Protein 2JET (pdb70)

CATH classification: 2.40.10.10

Structure (mmCIF, N/CA/C/O backbone):
data_2JET
#
_entry.id   2JET
#
_cell.length_a   34.690
_cell.length_b   64.351
_cell.length_c   44.224
_cell.angle_alpha   90.00
_cell.angle_beta   102.09
_cell.angle_gamma   90.00
#
_symmetry.space_group_name_H-M   'P 1 21 1'
#
loop_
_entity.id
_entity.type
_entity.pdbx_description
1 polymer 'CHYMOTRYPSINOGEN B CHAIN A'
2 polymer 'CHYMOTRYPSINOGEN B CHAIN B'
3 polymer 'CHYMOTRYPSINOGEN B CHAIN C'
4 water water
#
loop_
_atom_site.group_PDB
_atom_site.id
_atom_site.type_symbol
_atom_site.label_atom_id
_atom_site.label_alt_id
_atom_site.label_comp_id
_atom_site.label_asym_id
_atom_site.label_entity_id
_atom_site.label_seq_id
_atom_site.pdbx_PDB_ins_code
_atom_site.Cartn_x
_atom_site.Cartn_y
_atom_site.Cartn_z
_atom_site.occupancy
_atom_site.B_iso_or_equiv
_atom_site.auth_seq_id
_atom_site.auth_comp_id
_atom_site.auth_asym_id
_atom_site.auth_atom_id
_atom_site.pdbx_PDB_model_num
ATOM 1 N N . GLN A 1 4 ? -14.783 -3.282 5.443 1.00 56.47 -1 GLN A N 1
ATOM 2 C CA . GLN A 1 4 ? -15.844 -4.280 5.766 1.00 56.45 -1 GLN A CA 1
ATOM 3 C C . GLN A 1 4 ? -15.350 -5.693 5.470 1.00 56.43 -1 GLN A C 1
ATOM 4 O O . GLN A 1 4 ? -15.817 -6.361 4.545 1.00 56.46 -1 GLN A O 1
ATOM 10 N N . ALA A 1 5 ? -14.395 -6.128 6.286 1.00 56.38 0 ALA A N 1
ATOM 11 C CA . ALA A 1 5 ? -13.764 -7.439 6.153 1.00 56.34 0 ALA A CA 1
ATOM 12 C C . ALA A 1 5 ? -12.782 -7.640 7.303 1.00 56.30 0 ALA A C 1
ATOM 13 O O . ALA A 1 5 ? -12.883 -8.611 8.051 1.00 56.35 0 ALA A O 1
ATOM 15 N N . CYS A 1 6 ? -11.845 -6.700 7.424 1.00 56.21 1 CYS A N 1
ATOM 16 C CA . CYS A 1 6 ? -10.816 -6.668 8.475 1.00 56.15 1 CYS A CA 1
ATOM 17 C C . CYS A 1 6 ? -9.868 -7.872 8.434 1.00 56.11 1 CYS A C 1
ATOM 18 O O . CYS A 1 6 ? -10.298 -9.024 8.487 1.00 56.10 1 CYS A O 1
ATOM 21 N N . GLY A 1 7 ? -8.573 -7.583 8.310 1.00 56.06 2 GLY A N 1
ATOM 22 C CA . GLY A 1 7 ? -7.521 -8.600 8.347 1.00 56.05 2 GLY A CA 1
ATOM 23 C C . GLY A 1 7 ? -7.618 -9.667 7.272 1.00 56.03 2 GLY A C 1
ATOM 24 O O . GLY A 1 7 ? -7.119 -10.779 7.452 1.00 56.02 2 GLY A O 1
ATOM 25 N N . VAL A 1 8 ? -8.261 -9.328 6.157 1.00 56.01 3 VAL A N 1
ATOM 26 C CA . VAL A 1 8 ? -8.418 -10.243 5.030 1.00 55.99 3 VAL A CA 1
ATOM 27 C C . VAL A 1 8 ? -8.152 -9.466 3.740 1.00 55.95 3 VAL A C 1
ATOM 28 O O . VAL A 1 8 ? -9.088 -8.986 3.096 1.00 55.98 3 VAL A O 1
ATOM 32 N N . PRO A 1 9 ? -6.866 -9.314 3.375 1.00 55.90 4 PRO A N 1
ATOM 33 C CA . PRO A 1 9 ? -6.506 -8.622 2.139 1.00 55.87 4 PRO A CA 1
ATOM 34 C C . PRO A 1 9 ? -7.029 -9.327 0.889 1.00 55.82 4 PRO A C 1
ATOM 35 O O . PRO A 1 9 ? -7.136 -10.554 0.872 1.00 55.82 4 PRO A O 1
ATOM 39 N N . THR A 1 10 ? -7.345 -8.550 -0.144 1.00 55.77 5 THR A N 1
ATOM 40 C CA . THR A 1 10 ? -7.729 -9.110 -1.440 1.00 55.78 5 THR A CA 1
ATOM 41 C C . THR A 1 10 ? -6.497 -9.601 -2.202 1.00 55.74 5 THR A C 1
ATOM 42 O O . THR A 1 10 ? -6.628 -10.299 -3.203 1.00 55.72 5 THR A O 1
ATOM 46 N N . ILE A 1 11 ? -5.311 -9.202 -1.742 1.00 55.71 6 ILE A N 1
ATOM 47 C CA . ILE A 1 11 ? -4.047 -9.742 -2.235 1.00 55.71 6 ILE A CA 1
ATOM 48 C C . ILE A 1 11 ? -3.317 -10.376 -1.051 1.00 55.71 6 ILE A C 1
ATOM 49 O O . ILE A 1 11 ? -2.838 -9.668 -0.166 1.00 55.71 6 ILE A O 1
ATOM 54 N N . GLN A 1 12 ? -3.242 -11.705 -1.034 1.00 55.73 7 GLN A N 1
ATOM 55 C CA . GLN A 1 12 ? -2.705 -12.431 0.122 1.00 55.76 7 GLN A CA 1
ATOM 56 C C . GLN A 1 12 ? -1.201 -12.216 0.312 1.00 55.77 7 GLN A C 1
ATOM 57 O O . GLN A 1 12 ? -0.446 -12.230 -0.661 1.00 55.77 7 GLN A O 1
ATOM 63 N N . PRO A 1 13 ? -0.764 -12.020 1.573 1.00 55.80 8 PRO A N 1
ATOM 64 C CA . PRO A 1 13 ? 0.661 -11.887 1.870 1.00 55.81 8 PRO A CA 1
ATOM 65 C C . PRO A 1 13 ? 1.413 -13.212 1.796 1.00 55.82 8 PRO A C 1
ATOM 66 O O . PRO A 1 13 ? 0.961 -14.213 2.354 1.00 55.82 8 PRO A O 1
ATOM 70 N N . VAL A 1 14 ? 2.552 -13.198 1.105 1.00 55.83 9 VAL A N 1
ATOM 71 C CA . VAL A 1 14 ? 3.420 -14.364 0.990 1.00 55.85 9 VAL A CA 1
ATOM 72 C C . VAL A 1 14 ? 4.740 -14.080 1.705 1.00 55.87 9 VAL A C 1
ATOM 73 O O . VAL A 1 14 ? 5.616 -13.400 1.165 1.00 55.85 9 VAL A O 1
ATOM 77 N N . LEU A 1 15 ? 4.867 -14.596 2.926 1.00 55.90 10 LEU A N 1
ATOM 78 C CA . LEU A 1 15 ? 6.081 -14.423 3.725 1.00 55.92 10 LEU A CA 1
ATOM 79 C C . LEU A 1 15 ? 7.144 -15.446 3.336 1.00 55.93 10 LEU A C 1
ATOM 80 O O . LEU A 1 15 ? 6.913 -16.334 2.514 1.00 55.95 10 LEU A O 1
ATOM 86 N N . GLY B 2 1 ? 14.464 -10.030 6.207 1.00 55.26 19 GLY B N 1
ATOM 87 C CA . GLY B 2 1 ? 13.537 -9.068 5.544 1.00 55.25 19 GLY 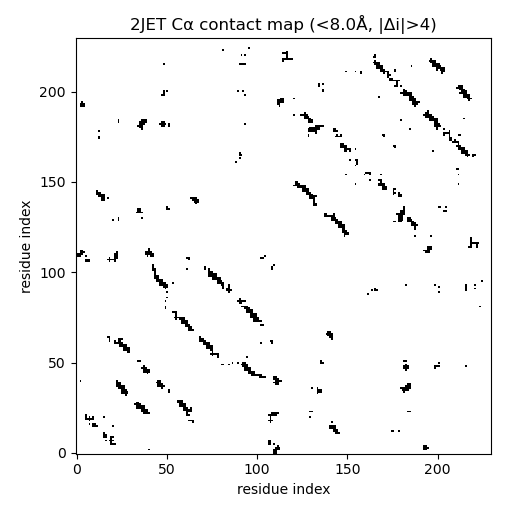B CA 1
ATOM 88 C C . GLY B 2 1 ? 13.449 -9.291 4.046 1.00 55.24 19 GLY B C 1
ATOM 89 O O . GLY B 2 1 ? 14.382 -9.812 3.432 1.00 55.25 19 GLY B O 1
ATOM 90 N N . GLU B 2 2 ? 12.321 -8.894 3.461 1.00 55.23 20 GLU B N 1
ATOM 91 C CA . GLU B 2 2 ? 12.098 -9.037 2.021 1.00 55.22 20 GLU B CA 1
ATOM 92 C C . GLU B 2 2 ? 11.014 -8.082 1.526 1.00 55.20 20 GLU B C 1
ATOM 93 O O . GLU B 2 2 ? 10.302 -7.471 2.324 1.00 55.18 20 GLU B O 1
ATOM 99 N N . ASP B 2 3 ? 10.895 -7.966 0.205 1.00 55.17 21 ASP B N 1
ATOM 100 C CA . ASP B 2 3 ? 9.880 -7.114 -0.412 1.00 55.16 21 ASP B CA 1
ATOM 101 C C . ASP B 2 3 ? 8.507 -7.771 -0.315 1.00 55.14 21 ASP B C 1
ATOM 102 O O . ASP B 2 3 ? 8.350 -8.945 -0.652 1.00 55.18 21 ASP B O 1
ATOM 107 N N . ALA B 2 4 ? 7.518 -7.009 0.145 1.00 55.12 22 ALA B N 1
ATOM 108 C CA . ALA B 2 4 ? 6.137 -7.480 0.185 1.00 55.10 22 ALA B CA 1
ATOM 109 C C . ALA B 2 4 ? 5.537 -7.425 -1.216 1.00 55.06 22 ALA B C 1
ATOM 110 O O . ALA B 2 4 ? 6.046 -6.721 -2.089 1.00 55.06 22 ALA B O 1
ATOM 112 N N . ILE B 2 5 ? 4.462 -8.178 -1.430 1.00 55.03 23 ILE B N 1
ATOM 113 C CA . ILE B 2 5 ? 3.736 -8.136 -2.698 1.00 55.00 23 ILE B CA 1
ATOM 114 C C . ILE B 2 5 ? 2.926 -6.834 -2.757 1.00 54.98 23 ILE B C 1
ATOM 115 O O . ILE B 2 5 ? 2.351 -6.426 -1.751 1.00 54.93 23 ILE B O 1
ATOM 120 N N . PRO B 2 6 ? 2.906 -6.158 -3.923 1.00 54.96 24 PRO B N 1
ATOM 121 C CA . PRO B 2 6 ? 2.131 -4.918 -4.059 1.00 54.96 24 PRO B CA 1
ATOM 122 C C . PRO B 2 6 ? 0.673 -5.045 -3.599 1.00 54.96 24 PRO B C 1
ATOM 123 O O . PRO B 2 6 ? -0.059 -5.908 -4.086 1.00 54.94 24 PRO B O 1
ATOM 127 N N . GLY B 2 7 ? 0.272 -4.190 -2.659 1.00 54.96 25 GLY B N 1
ATOM 128 C CA . GLY B 2 7 ? -1.090 -4.192 -2.125 1.00 54.96 25 GLY B CA 1
ATOM 129 C C . GLY B 2 7 ? -1.392 -5.344 -1.181 1.00 54.96 25 GLY B C 1
ATOM 130 O O . GLY B 2 7 ? -2.558 -5.656 -0.935 1.00 55.00 25 GLY B O 1
ATOM 131 N N . SER B 2 8 ? -0.346 -5.961 -0.634 1.00 54.94 26 SER B N 1
ATOM 132 C CA . SER B 2 8 ? -0.488 -7.163 0.191 1.00 54.92 26 SER B CA 1
ATOM 133 C C . SER B 2 8 ? -0.888 -6.866 1.634 1.00 54.90 26 SER B C 1
ATOM 134 O O . SER B 2 8 ? -1.560 -7.678 2.272 1.00 54.90 26 SER B O 1
ATOM 137 N N . TRP B 2 9 ? -0.448 -5.719 2.147 1.00 54.88 27 TRP B N 1
ATOM 138 C CA . TRP B 2 9 ? -0.802 -5.268 3.490 1.00 54.85 27 TRP B CA 1
ATOM 139 C C . TRP B 2 9 ? -1.611 -3.975 3.358 1.00 54.82 27 TRP B C 1
ATOM 140 O O . TRP B 2 9 ? -1.097 -2.886 3.614 1.00 54.83 27 TRP B O 1
ATOM 151 N N . PRO B 2 10 ? -2.891 -4.095 2.961 1.00 54.78 28 PRO B N 1
ATOM 152 C CA . PRO B 2 10 ? -3.693 -2.945 2.539 1.00 54.76 28 PRO B CA 1
ATOM 153 C C . PRO B 2 10 ? -4.054 -1.959 3.656 1.00 54.75 28 PRO B C 1
ATOM 154 O O . PRO B 2 10 ? -4.546 -0.868 3.367 1.00 54.71 28 PRO B O 1
ATOM 158 N N . TRP B 2 11 ? -3.819 -2.344 4.908 1.00 54.74 29 TRP B N 1
ATOM 159 C CA . TRP B 2 11 ? -4.007 -1.445 6.050 1.00 54.74 29 TRP B CA 1
ATOM 160 C C . TRP B 2 11 ? -2.759 -0.613 6.353 1.00 54.72 29 TRP B C 1
ATOM 161 O O . TRP B 2 11 ? -2.844 0.388 7.066 1.00 54.72 29 TRP B O 1
ATOM 172 N N . GLN B 2 12 ? -1.611 -1.028 5.818 1.00 54.67 30 GLN B N 1
ATOM 173 C CA . GLN B 2 12 ? -0.358 -0.293 5.996 1.00 54.65 30 GLN B CA 1
ATOM 174 C C . GLN B 2 12 ? -0.463 1.099 5.379 1.00 54.61 30 GLN B C 1
ATOM 175 O O . GLN B 2 12 ? -0.717 1.235 4.181 1.00 54.57 30 GLN B O 1
ATOM 181 N N . VAL B 2 13 ? -0.268 2.124 6.206 1.00 54.55 31 VAL B N 1
ATOM 182 C CA . VAL B 2 13 ? -0.248 3.506 5.736 1.00 54.49 31 VAL B CA 1
ATOM 183 C C . VAL B 2 13 ? 1.019 4.215 6.194 1.00 54.45 31 VAL B C 1
ATOM 184 O O . VAL B 2 13 ? 1.653 3.814 7.173 1.00 54.35 31 VAL B O 1
ATOM 188 N N . SER B 2 14 ? 1.378 5.268 5.466 1.00 54.42 32 SER B N 1
ATOM 189 C CA . SER B 2 14 ? 2.520 6.107 5.803 1.00 54.41 32 SER B CA 1
ATOM 190 C C . SER B 2 14 ? 2.023 7.420 6.396 1.00 54.37 32 SER B C 1
ATOM 191 O O . SER B 2 14 ? 1.013 7.964 5.948 1.00 54.36 32 SER B O 1
ATOM 194 N N . LEU B 2 15 ? 2.730 7.916 7.408 1.00 54.38 33 LEU B N 1
ATOM 195 C CA . LEU B 2 15 ? 2.427 9.212 8.007 1.00 54.41 33 LEU B CA 1
ATOM 196 C C . LEU B 2 15 ? 3.454 10.234 7.530 1.00 54.42 33 LEU B C 1
ATOM 197 O O . LEU B 2 15 ? 4.620 10.183 7.925 1.00 54.42 33 LEU B O 1
ATOM 202 N N . GLN B 2 16 ? 3.018 11.144 6.661 1.00 54.44 34 GLN B N 1
ATOM 203 C CA . GLN B 2 16 ? 3.868 12.223 6.166 1.00 54.45 34 GLN B CA 1
ATOM 204 C C . GLN B 2 16 ? 3.495 13.533 6.850 1.00 54.44 34 GLN B C 1
ATOM 205 O O . GLN B 2 16 ? 2.313 13.819 7.049 1.00 54.42 34 GLN B O 1
ATOM 211 N N . ASP B 2 17 ? 4.503 14.325 7.206 1.00 54.47 35 ASP B N 1
ATOM 212 C CA . ASP B 2 17 ? 4.273 15.646 7.797 1.00 54.50 35 ASP B CA 1
ATOM 213 C C . ASP B 2 17 ? 3.841 16.646 6.718 1.00 54.50 35 ASP B C 1
ATOM 214 O O . ASP B 2 17 ? 3.663 16.269 5.557 1.00 54.49 35 ASP B O 1
ATOM 219 N N . LYS B 2 18 ? 3.664 17.910 7.099 1.00 54.53 36 LYS B N 1
ATOM 220 C CA . LYS B 2 18 ? 3.274 18.958 6.146 1.00 54.56 36 LYS B CA 1
ATOM 221 C C . LYS B 2 18 ? 4.221 19.052 4.944 1.00 54.59 36 LYS B C 1
ATOM 222 O O . LYS B 2 18 ? 3.784 19.343 3.830 1.00 54.60 36 LYS B O 1
ATOM 228 N N . THR B 2 19 ? 5.508 18.792 5.175 1.00 54.61 37 THR B N 1
ATOM 229 C CA . THR B 2 19 ? 6.520 18.857 4.118 1.00 54.62 37 THR B CA 1
ATOM 230 C C . THR B 2 19 ? 6.543 17.620 3.213 1.00 54.63 37 THR B C 1
ATOM 231 O O . THR B 2 19 ? 7.248 17.605 2.202 1.00 54.63 37 THR B O 1
ATOM 235 N N . GLY B 2 20 ? 5.781 16.590 3.576 1.00 54.64 38 GLY B N 1
ATOM 236 C CA . GLY B 2 20 ? 5.648 15.389 2.753 1.00 54.66 38 GLY B CA 1
ATOM 237 C C . GLY B 2 20 ? 6.753 14.368 2.953 1.00 54.66 38 GLY B C 1
ATOM 238 O O . GLY B 2 20 ? 7.036 13.575 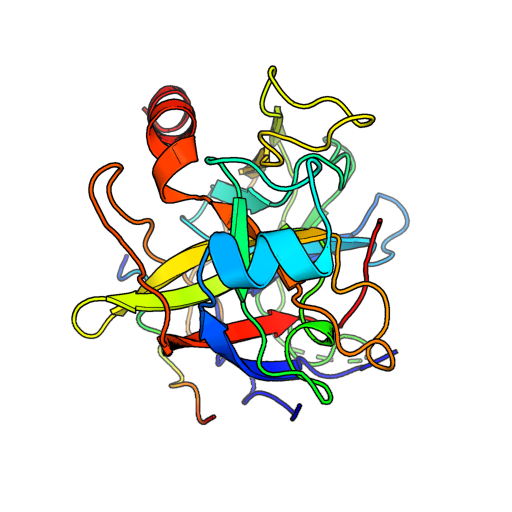2.053 1.00 54.66 38 GLY B O 1
ATOM 239 N N . PHE B 2 21 ? 7.373 14.380 4.132 1.00 54.6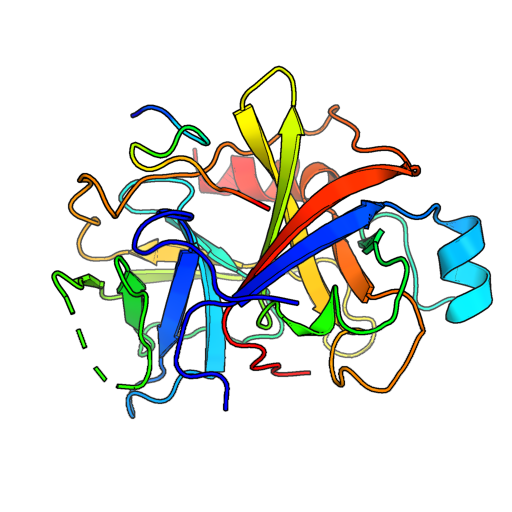8 39 PHE B N 1
ATOM 240 C CA . PHE B 2 21 ? 8.435 13.432 4.462 1.00 54.71 39 PHE B CA 1
ATOM 241 C C . PHE B 2 21 ? 7.925 12.366 5.429 1.00 54.73 39 PHE B C 1
ATOM 242 O O . PHE B 2 21 ? 7.395 12.683 6.496 1.00 54.73 39 PHE B O 1
ATOM 250 N N . HIS B 2 22 ? 8.090 11.104 5.036 1.00 54.76 40 HIS B N 1
ATOM 251 C CA . HIS B 2 22 ? 7.653 9.955 5.830 1.00 54.78 40 HIS B CA 1
ATOM 252 C C . HIS B 2 22 ? 8.400 9.891 7.161 1.00 54.80 40 HIS B C 1
ATOM 253 O O . HIS B 2 22 ? 9.610 9.665 7.185 1.00 54.82 40 HIS B O 1
ATOM 260 N N . PHE B 2 23 ? 7.674 10.100 8.260 1.00 54.84 41 PHE B N 1
ATOM 261 C CA . PHE B 2 23 ? 8.262 10.070 9.606 1.00 54.88 41 PHE B CA 1
ATOM 262 C C . PHE B 2 23 ? 7.779 8.889 10.460 1.00 54.91 41 PHE B C 1
ATOM 263 O O . PHE B 2 23 ? 8.506 8.436 11.345 1.00 54.92 41 PHE B O 1
ATOM 271 N N . CYS B 2 24 ? 6.568 8.396 10.196 1.00 54.94 42 CYS B N 1
ATOM 272 C CA . CYS B 2 24 ? 6.003 7.268 10.947 1.00 54.99 42 CYS B CA 1
ATOM 273 C C . CYS B 2 24 ? 5.067 6.407 10.099 1.00 54.98 42 CYS B C 1
ATOM 274 O O . CYS B 2 24 ? 4.629 6.819 9.024 1.00 54.98 42 CYS B O 1
ATOM 277 N N . GLY B 2 25 ? 4.768 5.212 10.604 1.00 54.98 43 GLY B N 1
ATOM 278 C CA . GLY B 2 25 ? 3.833 4.290 9.961 1.00 55.00 43 GLY B CA 1
ATOM 279 C C . GLY B 2 25 ? 2.491 4.267 10.669 1.00 55.00 43 GLY B C 1
ATOM 280 O O . GLY B 2 25 ? 2.327 4.878 11.728 1.00 55.12 43 GLY B O 1
ATOM 281 N N . GLY B 2 26 ? 1.530 3.559 10.084 1.00 54.99 44 GLY B N 1
ATOM 282 C CA . GLY B 2 26 ? 0.186 3.463 10.650 1.00 54.99 44 GLY B CA 1
ATOM 283 C C . GLY B 2 26 ? -0.588 2.258 10.150 1.00 54.95 44 GLY B C 1
ATOM 284 O O . GLY B 2 26 ? -0.179 1.600 9.191 1.00 54.88 44 GLY B O 1
ATOM 285 N N . SER B 2 27 ? -1.712 1.978 10.808 1.00 54.91 45 SER B N 1
ATOM 286 C CA . SER B 2 27 ? -2.571 0.851 10.453 1.00 54.92 45 SER B CA 1
ATOM 287 C C . SER B 2 27 ? -4.031 1.278 10.366 1.00 54.91 45 SER B C 1
ATOM 288 O O . SER B 2 27 ? -4.597 1.770 11.345 1.00 54.90 45 SER B O 1
ATOM 291 N N . LEU B 2 28 ? -4.633 1.091 9.193 1.00 54.91 46 LEU B N 1
ATOM 292 C CA . LEU B 2 28 ? -6.072 1.296 9.019 1.00 54.87 46 LEU B CA 1
ATOM 293 C C . LEU B 2 28 ? -6.856 0.258 9.815 1.00 54.83 46 LEU B C 1
ATOM 294 O O . LEU B 2 28 ? -6.740 -0.942 9.562 1.00 54.79 46 LEU B O 1
ATOM 299 N N . ILE B 2 29 ? -7.632 0.729 10.789 1.00 54.83 47 ILE B N 1
ATOM 300 C CA . ILE B 2 29 ? -8.576 -0.123 11.519 1.00 54.85 47 ILE B CA 1
ATOM 301 C C . ILE B 2 29 ? -10.007 0.075 11.007 1.00 54.85 47 ILE B C 1
ATOM 302 O O . ILE B 2 29 ? -10.898 -0.716 11.317 1.00 54.86 47 ILE B O 1
ATOM 307 N N . SER B 2 30 ? -10.218 1.136 10.229 1.00 54.85 48 SER B N 1
ATOM 308 C CA . SER B 2 30 ? -11.512 1.415 9.612 1.00 54.88 48 SER B CA 1
ATOM 309 C C . SER B 2 30 ? -11.337 2.397 8.452 1.00 54.88 48 SER B C 1
ATOM 310 O O . SER B 2 30 ? -10.214 2.780 8.119 1.00 54.85 48 SER B O 1
ATOM 313 N N . GLU B 2 31 ? -12.450 2.799 7.843 1.00 54.90 49 GLU B N 1
ATOM 314 C CA . GLU B 2 31 ? -12.429 3.750 6.730 1.00 54.93 49 GLU B CA 1
ATOM 315 C C . GLU B 2 31 ? -11.971 5.147 7.154 1.00 54.95 49 GLU B C 1
ATOM 316 O O . GLU B 2 31 ? -11.406 5.884 6.346 1.00 54.97 49 GLU B O 1
ATOM 322 N N . ASP B 2 32 ? -12.212 5.504 8.415 1.00 54.97 50 ASP B N 1
ATOM 323 C CA . ASP B 2 32 ? -11.859 6.833 8.928 1.00 55.00 50 ASP B CA 1
ATOM 324 C C . ASP B 2 32 ? -10.973 6.812 10.184 1.00 54.99 50 ASP B C 1
ATOM 325 O O . ASP B 2 32 ? -10.729 7.859 10.781 1.00 54.95 50 ASP B O 1
ATOM 330 N N . TRP B 2 33 ? -10.477 5.634 10.568 1.00 54.98 51 TRP B N 1
ATOM 331 C CA . TRP B 2 33 ? -9.621 5.499 11.748 1.00 54.99 51 TRP B CA 1
ATOM 332 C C . TRP B 2 33 ? -8.273 4.867 11.401 1.00 54.98 51 TRP B C 1
ATOM 333 O O . TRP B 2 33 ? -8.215 3.832 10.735 1.00 54.97 51 TRP B O 1
ATOM 344 N N . VAL B 2 34 ? -7.197 5.506 11.857 1.00 54.98 52 VAL B N 1
ATOM 345 C CA . VAL B 2 34 ? -5.845 4.967 11.741 1.00 54.97 52 VAL B CA 1
ATOM 346 C C . VAL B 2 34 ? -5.219 4.905 13.131 1.00 54.97 52 VAL B C 1
ATOM 347 O O . VAL B 2 34 ? -5.340 5.853 13.909 1.00 54.98 52 VAL B O 1
ATOM 351 N N . VAL B 2 35 ? -4.557 3.792 13.439 1.00 54.97 53 VAL B N 1
ATOM 352 C CA . VAL B 2 35 ? -3.866 3.630 14.720 1.00 54.99 53 VAL B CA 1
ATOM 353 C C . VAL B 2 35 ? -2.351 3.706 14.516 1.00 54.98 53 VAL B C 1
ATOM 354 O O . VAL B 2 35 ? -1.811 3.137 13.564 1.00 55.00 53 VAL B O 1
ATOM 358 N N . THR B 2 36 ? -1.680 4.425 15.412 1.00 54.95 54 THR B N 1
ATOM 359 C CA . THR B 2 36 ? -0.235 4.635 15.332 1.00 54.99 54 THR B CA 1
ATOM 360 C C . THR B 2 36 ? 0.339 4.812 16.741 1.00 54.99 54 THR B C 1
ATOM 361 O O . THR B 2 36 ? -0.372 4.619 17.729 1.00 55.00 54 THR B O 1
ATOM 365 N N . ALA B 2 37 ? 1.619 5.167 16.831 1.00 54.99 55 ALA B N 1
ATOM 366 C CA . ALA B 2 37 ? 2.286 5.355 18.121 1.00 55.00 55 ALA B CA 1
ATOM 367 C C . ALA B 2 37 ? 2.168 6.800 18.606 1.00 55.01 55 ALA B C 1
ATOM 368 O O . ALA B 2 37 ? 2.006 7.723 17.806 1.00 55.04 55 ALA B O 1
ATOM 370 N N . ALA B 2 38 ? 2.254 6.983 19.921 1.00 55.04 56 ALA B N 1
ATOM 371 C CA . ALA B 2 38 ? 2.179 8.310 20.535 1.00 55.05 56 ALA B CA 1
ATOM 372 C C . ALA B 2 38 ? 3.489 9.082 20.395 1.00 55.07 56 ALA B C 1
ATOM 373 O O . ALA B 2 38 ? 3.476 10.308 20.273 1.00 55.09 56 ALA B O 1
ATOM 375 N N . HIS B 2 39 ? 4.614 8.366 20.406 1.00 55.09 57 HIS B N 1
ATOM 376 C CA . HIS B 2 39 ? 5.935 8.995 20.293 1.00 55.12 57 HIS B CA 1
ATOM 377 C C . HIS B 2 39 ? 6.186 9.592 18.903 1.00 55.15 57 HIS B C 1
ATOM 378 O O . HIS B 2 39 ? 7.104 10.395 18.727 1.00 55.14 57 HIS B O 1
ATOM 385 N N . CYS B 2 40 ? 5.377 9.188 17.923 1.00 55.21 58 CYS B N 1
ATOM 386 C CA . CYS B 2 40 ? 5.376 9.815 16.601 1.00 55.24 58 CYS B CA 1
ATOM 387 C C . CYS B 2 40 ? 5.043 11.306 16.682 1.00 55.25 58 CYS B C 1
ATOM 388 O O . CYS B 2 40 ? 5.565 12.104 15.903 1.00 55.28 58 CYS B O 1
ATOM 391 N N . GLY B 2 41 ? 4.172 11.671 17.623 1.00 55.28 59 GLY B N 1
ATOM 392 C CA . GLY B 2 41 ? 3.770 13.062 17.811 1.00 55.29 59 GLY B CA 1
ATOM 393 C C . GLY B 2 41 ? 2.964 13.570 16.633 1.00 55.30 59 GLY B C 1
ATOM 394 O O . GLY B 2 41 ? 3.259 14.632 16.081 1.00 55.30 59 GLY B O 1
ATOM 395 N N . VAL B 2 42 ? 1.944 12.806 16.251 1.00 55.33 60 VAL B N 1
ATOM 396 C CA . VAL B 2 42 ? 1.141 13.114 15.070 1.00 55.36 60 VAL B CA 1
ATOM 397 C C . VAL B 2 42 ? 0.312 14.379 15.287 1.00 55.39 60 VAL B C 1
ATOM 398 O O . VAL B 2 42 ? -0.259 14.584 16.360 1.00 55.39 60 VAL B O 1
ATOM 402 N N . LYS B 2 43 ? 0.262 15.218 14.255 1.00 55.43 61 LYS B N 1
ATOM 403 C CA . LYS B 2 43 ? -0.441 16.494 14.302 1.00 55.46 61 LYS B CA 1
ATOM 404 C C . LYS B 2 43 ? -1.601 16.483 13.315 1.00 55.47 61 LYS B C 1
ATOM 405 O O . LYS B 2 43 ? -1.723 15.570 12.495 1.00 55.51 61 LYS B O 1
ATOM 411 N N . THR B 2 44 ? -2.448 17.505 13.397 1.00 55.50 62 THR B N 1
ATOM 412 C CA . THR B 2 44 ? -3.545 17.687 12.448 1.00 55.51 62 THR B CA 1
ATOM 413 C C . THR B 2 44 ? -3.013 18.092 11.070 1.00 55.52 62 THR B C 1
ATOM 414 O O . THR B 2 44 ? -3.670 17.864 10.052 1.00 55.52 62 THR B O 1
ATOM 418 N N . SER B 2 45 ? -1.823 18.691 11.048 1.00 55.51 63 SER B N 1
ATOM 419 C CA . SER B 2 45 ? -1.175 19.107 9.806 1.00 55.51 63 SER B CA 1
ATOM 420 C C . SER B 2 45 ? -0.590 17.930 9.018 1.00 55.50 63 SER B C 1
ATOM 421 O O . SER B 2 45 ? -0.356 18.047 7.814 1.00 55.53 63 SER B O 1
ATOM 424 N N . ASP B 2 46 ? -0.352 16.807 9.694 1.00 55.47 64 ASP B N 1
ATOM 425 C CA . ASP B 2 46 ? 0.183 15.608 9.044 1.00 55.46 64 ASP B CA 1
ATOM 426 C C . ASP B 2 46 ? -0.888 14.929 8.194 1.00 55.42 64 ASP B C 1
ATOM 427 O O . ASP B 2 46 ? -2.084 15.128 8.416 1.00 55.39 64 ASP B O 1
ATOM 432 N N . VAL B 2 47 ? -0.450 14.128 7.225 1.00 55.41 65 VAL B N 1
ATOM 433 C CA . VAL B 2 47 ? -1.363 13.416 6.328 1.00 55.40 65 VAL B CA 1
ATOM 434 C C . VAL B 2 47 ? -1.110 11.910 6.355 1.00 55.38 65 VAL B C 1
ATOM 435 O O . VAL B 2 47 ? 0.013 11.462 6.600 1.00 55.35 65 VAL B O 1
ATOM 439 N N . VAL B 2 48 ? -2.167 11.140 6.101 1.00 55.38 66 VAL B N 1
ATOM 440 C CA . VAL B 2 48 ? -2.081 9.685 6.018 1.00 55.38 66 VAL B CA 1
ATOM 441 C C . VAL B 2 48 ? -2.108 9.257 4.554 1.00 55.41 66 VAL B C 1
ATOM 442 O O . VAL B 2 48 ? -2.997 9.659 3.802 1.00 55.40 66 VAL B O 1
ATOM 446 N N . VAL B 2 49 ? -1.130 8.445 4.158 1.00 55.42 67 VAL B N 1
ATOM 447 C CA . VAL B 2 49 ? -1.030 7.956 2.784 1.00 55.46 67 VAL B CA 1
ATOM 448 C C . VAL B 2 49 ? -1.309 6.455 2.749 1.00 55.50 67 VAL B C 1
ATOM 449 O O . VAL B 2 49 ? -0.613 5.677 3.401 1.00 55.45 67 VAL B O 1
ATOM 453 N N . ALA B 2 50 ? -2.330 6.063 1.988 1.00 55.55 68 ALA B N 1
ATOM 454 C CA . ALA B 2 50 ? -2.739 4.663 1.873 1.00 55.60 68 ALA B CA 1
ATOM 455 C C . ALA B 2 50 ? -2.553 4.157 0.446 1.00 55.65 68 ALA B C 1
ATOM 456 O O . ALA B 2 50 ? -2.387 4.946 -0.486 1.00 55.59 68 ALA B O 1
ATOM 458 N N . GLY B 2 51 ? -2.581 2.836 0.288 1.00 55.73 69 GLY B N 1
ATOM 459 C CA . GLY B 2 51 ? -2.416 2.202 -1.021 1.00 55.82 69 GLY B CA 1
ATOM 460 C C . GLY B 2 51 ? -1.023 2.358 -1.607 1.00 55.89 69 GLY B C 1
ATOM 461 O O . GLY B 2 51 ? -0.860 2.375 -2.828 1.00 55.89 69 GLY B O 1
ATOM 462 N N . GLU B 2 52 ? -0.020 2.465 -0.737 1.00 56.04 70 GLU B N 1
ATOM 463 C CA . GLU B 2 52 ? 1.365 2.672 -1.153 1.00 56.10 70 GLU B CA 1
ATOM 464 C C . GLU B 2 52 ? 2.137 1.356 -1.126 1.00 56.18 70 GLU B C 1
ATOM 465 O O . GLU B 2 52 ? 1.982 0.558 -0.199 1.00 56.24 70 GLU B O 1
ATOM 471 N N . PHE B 2 53 ? 2.960 1.135 -2.148 1.00 56.29 71 PHE B N 1
ATOM 472 C CA . PHE B 2 53 ? 3.912 0.026 -2.159 1.00 56.35 71 PHE B CA 1
ATOM 473 C C . PHE B 2 53 ? 5.326 0.573 -2.331 1.00 56.42 71 PHE B C 1
ATOM 474 O O . PHE B 2 53 ? 6.152 0.459 -1.426 1.00 56.46 71 PHE B O 1
ATOM 482 N N . ASP B 2 54 ? 5.595 1.162 -3.494 1.00 56.50 72 ASP B N 1
ATOM 483 C CA . ASP B 2 54 ? 6.890 1.777 -3.767 1.00 56.55 72 ASP B CA 1
ATOM 484 C C . ASP B 2 54 ? 6.867 3.219 -3.263 1.00 56.62 72 ASP B C 1
ATOM 485 O O . ASP B 2 54 ? 6.222 4.086 -3.855 1.00 56.64 72 ASP B O 1
ATOM 490 N N . GLN B 2 55 ? 7.567 3.457 -2.155 1.00 56.70 73 GLN B N 1
ATOM 491 C CA . GLN B 2 55 ? 7.669 4.787 -1.551 1.00 56.71 73 GLN B CA 1
ATOM 492 C C . GLN B 2 55 ? 8.319 5.788 -2.509 1.00 56.73 73 GLN B C 1
ATOM 493 O O . GLN B 2 55 ? 7.943 6.961 -2.539 1.00 56.75 73 GLN B O 1
ATOM 499 N N . GLY B 2 56 ? 9.295 5.318 -3.285 1.00 56.74 74 GLY B N 1
ATOM 500 C CA . GLY B 2 56 ? 9.988 6.156 -4.260 1.00 56.74 74 GLY B CA 1
ATOM 501 C C . GLY B 2 56 ? 9.124 6.475 -5.467 1.00 56.75 74 GLY B C 1
ATOM 502 O O . GLY B 2 56 ? 8.620 7.591 -5.605 1.00 56.76 74 GLY B O 1
ATOM 503 N N . GLU B 2 60 ? 1.245 4.261 -8.021 1.00 56.18 78 GLU B N 1
ATOM 504 C CA . GLU B 2 60 ? 0.031 3.452 -7.966 1.00 56.17 78 GLU B CA 1
ATOM 505 C C . GLU B 2 60 ? -1.148 4.268 -7.429 1.00 56.16 78 GLU B C 1
ATOM 506 O O . GLU B 2 60 ? -0.992 5.443 -7.089 1.00 56.19 78 GLU B O 1
ATOM 512 N N . ASN B 2 61 ? -2.324 3.644 -7.365 1.00 56.12 79 ASN B N 1
ATOM 513 C CA . ASN B 2 61 ? -3.535 4.302 -6.859 1.00 56.07 79 ASN B CA 1
ATOM 514 C C . ASN B 2 61 ? -3.470 4.610 -5.356 1.00 56.00 79 ASN B C 1
ATOM 515 O O . ASN B 2 61 ? -4.128 3.958 -4.542 1.00 56.01 79 ASN B O 1
ATOM 520 N N . ILE B 2 62 ? -2.672 5.616 -5.005 1.00 55.92 80 ILE B N 1
ATOM 521 C CA . ILE B 2 62 ? -2.506 6.031 -3.611 1.00 55.86 80 ILE B CA 1
ATOM 522 C C . ILE B 2 62 ? -3.572 7.047 -3.211 1.00 55.79 80 ILE B C 1
ATOM 523 O O . ILE B 2 62 ? -4.147 7.726 -4.064 1.00 55.79 80 ILE B O 1
ATOM 528 N N . GLN B 2 63 ? -3.826 7.139 -1.908 1.00 55.74 81 GLN B N 1
ATOM 529 C CA . GLN B 2 63 ? -4.815 8.066 -1.363 1.00 55.69 81 GLN B CA 1
ATOM 530 C C . GLN B 2 63 ? -4.201 8.907 -0.250 1.00 55.64 81 GLN B C 1
ATOM 531 O O . GLN B 2 63 ? -3.927 8.399 0.838 1.00 55.64 81 GLN B O 1
ATOM 537 N N . VAL B 2 64 ? -3.983 10.190 -0.531 1.00 55.57 82 VAL B N 1
ATOM 538 C CA . VAL B 2 64 ? -3.491 11.130 0.473 1.00 55.54 82 VAL B CA 1
ATOM 539 C C . VAL B 2 64 ? -4.674 11.639 1.295 1.00 55.50 82 VAL B C 1
ATOM 540 O O . VAL B 2 64 ? -5.450 12.475 0.828 1.00 55.51 82 VAL B O 1
ATOM 544 N N . LEU B 2 65 ? -4.805 11.124 2.515 1.00 55.48 83 LEU B N 1
ATOM 545 C CA . LEU B 2 65 ? -5.949 11.425 3.375 1.00 55.46 83 LEU B CA 1
ATOM 546 C C . LEU B 2 65 ? -5.567 12.419 4.467 1.00 55.44 83 LEU B C 1
ATOM 547 O O . LEU B 2 65 ? -4.500 12.310 5.074 1.00 55.44 83 LEU B O 1
ATOM 552 N N . LYS B 2 66 ? -6.453 13.380 4.716 1.00 55.43 84 LYS B N 1
ATOM 553 C CA . LYS B 2 66 ? -6.207 14.433 5.699 1.00 55.43 84 LYS B CA 1
ATOM 554 C C . LYS B 2 66 ? -6.639 13.963 7.088 1.00 55.42 84 LYS B C 1
ATOM 555 O O . LYS B 2 66 ? -7.570 13.165 7.218 1.00 55.42 84 LYS B O 1
ATOM 561 N N . ILE B 2 67 ? -5.956 14.462 8.116 1.00 55.41 85 ILE B N 1
ATOM 562 C CA . ILE B 2 67 ? -6.257 14.111 9.503 1.00 55.39 85 ILE B CA 1
ATOM 563 C C . ILE B 2 67 ? -7.093 15.218 10.142 1.00 55.39 85 ILE B C 1
ATOM 564 O O . ILE B 2 67 ? -6.718 16.391 10.097 1.00 55.43 85 ILE B O 1
ATOM 569 N N . ALA B 2 68 ? -8.222 14.835 10.736 1.00 55.36 86 ALA B N 1
ATOM 570 C CA . ALA B 2 68 ? -9.148 15.784 11.354 1.00 55.33 86 ALA B CA 1
ATOM 571 C C . ALA B 2 68 ? -8.946 15.856 12.866 1.00 55.32 86 ALA B C 1
ATOM 572 O O . ALA B 2 68 ? -8.821 16.946 13.427 1.00 55.32 86 ALA B O 1
ATOM 574 N N . GLN B 2 69 ? -8.923 14.693 13.514 1.00 55.29 87 GLN B N 1
ATOM 575 C CA . GLN B 2 69 ? -8.797 14.605 14.970 1.00 55.26 87 GLN B CA 1
ATOM 576 C C . GLN B 2 69 ? -7.637 13.690 15.359 1.00 55.24 87 GLN B C 1
ATOM 577 O O . GLN B 2 69 ? -7.423 12.648 14.735 1.00 55.20 87 GLN B O 1
ATOM 583 N N . VAL B 2 70 ? -6.897 14.089 16.392 1.00 55.22 88 VAL B N 1
ATOM 584 C CA . VAL B 2 70 ? -5.769 13.312 16.903 1.00 55.21 88 VAL B CA 1
ATOM 585 C C . VAL B 2 70 ? -6.014 12.942 18.365 1.00 55.20 88 VAL B C 1
ATOM 586 O O . VAL B 2 70 ? -5.977 13.805 19.244 1.00 55.22 88 VAL B O 1
ATOM 590 N N . PHE B 2 71 ? -6.274 11.659 18.612 1.00 55.20 89 PHE B N 1
ATOM 591 C CA . PHE B 2 71 ? -6.479 11.150 19.967 1.00 55.22 89 PHE B CA 1
ATOM 592 C C . PHE B 2 71 ? -5.197 10.514 20.491 1.00 55.23 89 PHE B C 1
ATOM 593 O O . PHE B 2 71 ? -4.945 9.330 20.269 1.00 55.21 89 PHE B O 1
ATOM 601 N N . LYS B 2 72 ? -4.386 11.316 21.176 1.00 55.26 90 LYS B N 1
ATOM 602 C CA . LYS B 2 72 ? -3.167 10.830 21.810 1.00 55.29 90 LYS B CA 1
ATOM 603 C C . LYS B 2 72 ? -3.509 10.281 23.191 1.00 55.32 90 LYS B C 1
ATOM 604 O O . LYS B 2 72 ? -4.265 10.905 23.940 1.00 55.34 90 LYS B O 1
ATOM 610 N N . ASN B 2 73 ? -2.959 9.114 23.522 1.00 55.35 91 ASN B N 1
ATOM 611 C CA . ASN B 2 73 ? -3.158 8.516 24.841 1.00 55.37 91 ASN B CA 1
ATOM 612 C C . ASN B 2 73 ? -2.614 9.466 25.913 1.00 55.39 91 ASN B C 1
ATOM 613 O O . ASN B 2 73 ? -1.437 9.827 25.873 1.00 55.39 91 ASN B O 1
ATOM 618 N N . PRO B 2 74 ? -3.469 9.877 26.872 1.00 55.42 92 PRO B N 1
ATOM 619 C CA . PRO B 2 74 ? -3.052 10.852 27.885 1.00 55.44 92 PRO B CA 1
ATOM 620 C C . PRO B 2 74 ? -2.095 10.308 28.954 1.00 55.46 92 PRO B C 1
ATOM 621 O O . PRO B 2 74 ? -1.625 11.073 29.797 1.00 55.45 92 PRO B O 1
ATOM 625 N N . LYS B 2 75 ? -1.813 9.006 28.916 1.00 55.49 93 LYS B N 1
ATOM 626 C CA . LYS B 2 75 ? -0.905 8.373 29.873 1.00 55.51 93 LYS B CA 1
ATOM 627 C C . LYS B 2 75 ? 0.516 8.238 29.314 1.00 55.52 93 LYS B C 1
ATOM 628 O O . LYS B 2 75 ? 1.377 7.629 29.953 1.00 55.52 93 LYS B O 1
ATOM 634 N N . PHE B 2 76 ? 0.762 8.809 28.134 1.00 55.53 94 PHE B N 1
ATOM 635 C CA . PHE B 2 76 ? 2.054 8.671 27.462 1.00 55.55 94 PHE B CA 1
ATOM 636 C C . PHE B 2 76 ? 3.073 9.710 27.931 1.00 55.57 94 PHE B C 1
ATOM 637 O O . PHE B 2 76 ? 2.886 10.910 27.725 1.00 55.59 94 PHE B O 1
ATOM 645 N N . ASN B 2 77 ? 4.147 9.230 28.557 1.00 55.60 95 ASN B N 1
ATOM 646 C CA . ASN B 2 77 ? 5.305 10.053 28.894 1.00 55.60 95 ASN B CA 1
ATOM 647 C C . ASN B 2 77 ? 6.502 9.617 28.055 1.00 55.61 95 ASN B C 1
ATOM 648 O O . ASN B 2 77 ? 6.711 8.422 27.844 1.00 55.61 95 ASN B O 1
ATOM 653 N N . MET B 2 78 ? 7.287 10.583 27.582 1.00 55.63 96 MET B N 1
ATOM 654 C CA . MET B 2 78 ? 8.468 10.288 26.761 1.00 55.64 96 MET B CA 1
ATOM 655 C C . MET B 2 78 ? 9.621 9.677 27.565 1.00 55.63 96 MET B C 1
ATOM 656 O O . MET B 2 78 ? 10.520 9.064 26.988 1.00 55.66 96 MET B O 1
ATOM 661 N N . PHE B 2 79 ? 9.596 9.847 28.886 1.00 55.61 97 PHE B N 1
ATOM 662 C CA . PHE B 2 79 ? 10.631 9.293 29.759 1.00 55.60 97 PHE B CA 1
ATOM 663 C C . PHE B 2 79 ? 10.545 7.769 29.831 1.00 55.59 97 PHE B C 1
ATOM 664 O O . PHE B 2 79 ? 11.499 7.071 29.483 1.00 55.60 97 PHE B O 1
ATOM 672 N N . THR B 2 80 ? 9.398 7.265 30.278 1.00 55.57 98 THR B N 1
ATOM 673 C CA . THR B 2 80 ? 9.178 5.823 30.419 1.00 55.56 98 THR B CA 1
ATOM 674 C C . THR B 2 80 ? 8.737 5.169 29.107 1.00 55.55 98 THR B C 1
ATOM 675 O O . THR B 2 80 ? 9.037 3.998 28.867 1.00 55.55 98 THR B O 1
ATOM 679 N N . VAL B 2 81 ? 8.026 5.928 28.272 1.00 55.53 99 VAL B N 1
ATOM 680 C CA . VAL B 2 81 ? 7.503 5.439 26.989 1.00 55.52 99 VAL B CA 1
ATOM 681 C C . VAL B 2 81 ? 6.495 4.301 27.198 1.00 55.53 99 VAL B C 1
ATOM 682 O O . VAL B 2 81 ? 6.561 3.261 26.539 1.00 55.56 99 VAL B O 1
ATOM 686 N N . ARG B 2 82 ? 5.565 4.516 28.128 1.00 55.52 100 ARG B N 1
ATOM 687 C CA . ARG B 2 82 ? 4.480 3.573 28.395 1.00 55.52 100 ARG B CA 1
ATOM 688 C C . ARG B 2 82 ? 3.177 4.128 27.831 1.00 55.52 100 ARG B C 1
ATOM 689 O O . ARG B 2 82 ? 3.004 5.344 27.751 1.00 55.54 100 ARG B O 1
ATOM 697 N N . ASN B 2 83 ? 2.267 3.231 27.450 1.00 55.52 101 ASN B N 1
ATOM 698 C CA . ASN B 2 83 ? 1.002 3.601 26.802 1.00 55.50 101 ASN B CA 1
ATOM 699 C C . ASN B 2 83 ? 1.239 4.392 25.512 1.00 55.51 101 ASN B C 1
ATOM 700 O O . ASN B 2 83 ? 0.621 5.434 25.280 1.00 55.52 101 ASN B O 1
ATOM 705 N N . ASP B 2 84 ? 2.137 3.876 24.677 1.00 55.49 102 ASP B N 1
ATOM 706 C CA . ASP B 2 84 ? 2.548 4.544 23.444 1.00 55.46 102 ASP B CA 1
ATOM 707 C C . ASP B 2 84 ? 1.588 4.192 22.302 1.00 55.44 102 ASP B C 1
ATOM 708 O O . ASP B 2 84 ? 1.843 3.275 21.518 1.00 55.44 102 ASP B O 1
ATOM 713 N N . ILE B 2 85 ? 0.483 4.931 22.220 1.00 55.40 103 ILE B N 1
ATOM 714 C CA . ILE B 2 85 ? -0.536 4.699 21.195 1.00 55.39 103 ILE B CA 1
ATOM 715 C C . ILE B 2 85 ? -1.286 5.990 20.852 1.00 55.35 103 ILE B C 1
ATOM 716 O O . ILE B 2 85 ? -1.497 6.845 21.714 1.00 55.32 103 ILE B O 1
ATOM 721 N N . THR B 2 86 ? -1.673 6.120 19.584 1.00 55.32 104 THR B N 1
ATOM 722 C CA . THR B 2 86 ? -2.440 7.270 19.107 1.00 55.33 104 THR B CA 1
ATOM 723 C C . THR B 2 86 ? -3.420 6.839 18.017 1.00 55.30 104 THR B C 1
ATOM 724 O O . THR B 2 86 ? -3.054 6.093 17.108 1.00 55.31 104 THR B O 1
ATOM 728 N N . LEU B 2 87 ? -4.661 7.310 18.123 1.00 55.28 105 LEU B N 1
ATOM 729 C CA . LEU B 2 87 ? -5.700 7.017 17.138 1.00 55.29 105 LEU B CA 1
ATOM 730 C C . LEU B 2 87 ? -6.050 8.283 16.359 1.00 55.27 105 LEU B C 1
ATOM 731 O O . LEU B 2 87 ? -6.320 9.329 16.952 1.00 55.25 105 LEU B O 1
ATOM 736 N N . LEU B 2 88 ? -6.039 8.177 15.032 1.00 55.27 106 LEU B N 1
ATOM 737 C CA . LEU B 2 88 ? -6.236 9.324 14.147 1.00 55.29 106 LEU B CA 1
ATOM 738 C C . LEU B 2 88 ? -7.548 9.204 13.376 1.00 55.29 106 LEU B C 1
ATOM 739 O O . LEU B 2 88 ? -7.737 8.261 12.607 1.00 55.24 106 LEU B O 1
ATOM 744 N N . LYS B 2 89 ? -8.449 10.161 13.592 1.00 55.35 107 LYS B N 1
ATOM 745 C CA . LYS B 2 89 ? -9.698 10.249 12.837 1.00 55.36 107 LYS B CA 1
ATOM 746 C C . LYS B 2 89 ? -9.444 11.048 11.562 1.00 55.39 107 LYS B C 1
ATOM 747 O O . LYS B 2 89 ? -9.048 12.213 11.624 1.00 55.39 107 LYS B O 1
ATOM 753 N N . LEU B 2 90 ? -9.679 10.421 10.412 1.00 55.40 108 LEU B N 1
ATOM 754 C CA . LEU B 2 90 ? -9.439 11.060 9.119 1.00 55.38 108 LEU B CA 1
ATOM 755 C C . LEU B 2 90 ? -10.578 12.011 8.765 1.00 55.40 108 LEU B C 1
ATOM 756 O O . LEU B 2 90 ? -11.741 11.742 9.076 1.00 55.40 108 LEU B O 1
ATOM 761 N N . ALA B 2 91 ? -10.236 13.123 8.116 1.00 55.38 109 ALA B N 1
ATOM 762 C CA . ALA B 2 91 ? -11.227 14.101 7.669 1.00 55.38 109 ALA B CA 1
ATOM 763 C C . ALA B 2 91 ? -12.055 13.518 6.531 1.00 55.38 109 ALA B C 1
ATOM 764 O O . ALA B 2 91 ? -13.286 13.508 6.588 1.00 55.40 109 ALA B O 1
ATOM 766 N N . THR B 2 92 ? -11.364 13.037 5.500 1.00 55.38 110 THR B N 1
ATOM 767 C CA . THR B 2 92 ? -11.991 12.321 4.395 1.00 55.37 110 THR B CA 1
ATOM 768 C C . THR B 2 92 ? -11.719 10.827 4.558 1.00 55.35 110 THR B C 1
ATOM 769 O O . THR B 2 92 ? -10.569 10.430 4.760 1.00 55.36 110 THR B O 1
ATOM 773 N N . PRO B 2 93 ? -12.772 9.990 4.474 1.00 55.32 111 PRO B N 1
ATOM 774 C CA . PRO B 2 93 ? -12.585 8.553 4.672 1.00 55.30 111 PRO B CA 1
ATOM 775 C C . PRO B 2 93 ? -11.839 7.895 3.513 1.00 55.28 111 PRO B C 1
ATOM 776 O O . PRO B 2 93 ? -11.937 8.351 2.372 1.00 55.27 111 PRO B O 1
ATOM 780 N N . ALA B 2 94 ? -11.099 6.832 3.817 1.00 55.24 112 ALA B N 1
ATOM 781 C CA . ALA B 2 94 ? -10.321 6.117 2.810 1.00 55.22 112 ALA B CA 1
ATOM 782 C C . ALA B 2 94 ? -11.236 5.317 1.888 1.00 55.18 112 ALA B C 1
ATOM 783 O O . ALA B 2 94 ? -12.135 4.616 2.352 1.00 55.21 112 ALA B O 1
ATOM 785 N N . GLN B 2 95 ? -11.004 5.437 0.583 1.00 55.16 113 GLN B N 1
ATOM 786 C CA . GLN B 2 95 ? -11.731 4.647 -0.408 1.00 55.13 113 GLN B CA 1
ATOM 787 C C . GLN B 2 95 ? -11.190 3.222 -0.416 1.00 55.06 113 GLN B C 1
ATOM 788 O O . GLN B 2 95 ? -10.135 2.954 -0.992 1.00 55.08 113 GLN B O 1
ATOM 794 N N . PHE B 2 96 ? -11.916 2.318 0.236 1.00 55.01 114 PHE B N 1
ATOM 795 C CA . PHE B 2 96 ? -11.505 0.919 0.345 1.00 54.99 114 PHE B CA 1
ATOM 796 C C . PHE B 2 96 ? -11.608 0.209 -1.004 1.00 54.94 114 PHE B C 1
ATOM 797 O O . PHE B 2 96 ? -12.605 0.347 -1.715 1.00 54.88 114 PHE B O 1
ATOM 805 N N . SER B 2 97 ? -10.565 -0.545 -1.345 1.00 54.90 115 SER B N 1
ATOM 806 C CA . SER B 2 97 ? -10.478 -1.231 -2.632 1.00 54.90 115 SER B CA 1
ATOM 807 C C . SER 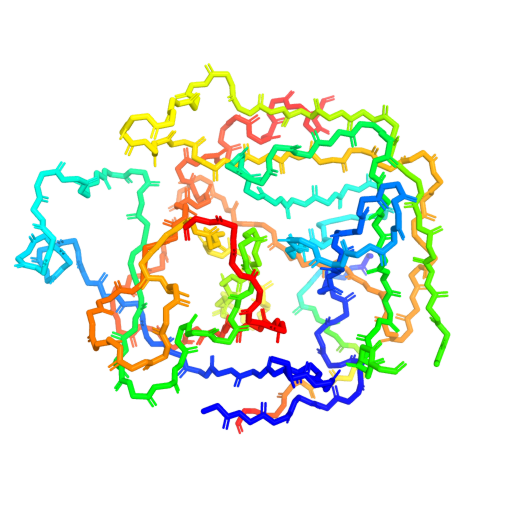B 2 97 ? -9.576 -2.465 -2.505 1.00 54.88 115 SER B C 1
ATOM 808 O O . SER B 2 97 ? -9.444 -3.025 -1.414 1.00 54.85 115 SER B O 1
ATOM 811 N N . GLU B 2 98 ? -8.971 -2.892 -3.613 1.00 54.87 116 GLU B N 1
ATOM 812 C CA . GLU B 2 98 ? -8.063 -4.039 -3.606 1.00 54.86 116 GLU B CA 1
ATOM 813 C C . GLU B 2 98 ? -6.824 -3.795 -2.743 1.00 54.83 116 GLU B C 1
ATOM 814 O O . GLU B 2 98 ? -6.373 -4.693 -2.030 1.00 54.86 116 GLU B O 1
ATOM 820 N N . THR B 2 99 ? -6.285 -2.578 -2.813 1.00 54.78 117 THR B N 1
ATOM 821 C CA . THR B 2 99 ? -5.041 -2.226 -2.124 1.00 54.74 117 THR B CA 1
ATOM 822 C C . THR B 2 99 ? -5.250 -1.447 -0.819 1.00 54.69 117 THR B C 1
ATOM 823 O O . THR B 2 99 ? -4.283 -1.168 -0.110 1.00 54.65 117 THR B O 1
ATOM 827 N N . VAL B 2 100 ? -6.498 -1.096 -0.505 1.00 54.65 118 VAL B N 1
ATOM 828 C CA . VAL B 2 100 ? -6.814 -0.370 0.729 1.00 54.65 118 VAL B CA 1
ATOM 829 C C . VAL B 2 100 ? -7.975 -1.028 1.479 1.00 54.61 118 VAL B C 1
ATOM 830 O O . VAL B 2 100 ? -9.080 -1.142 0.949 1.00 54.58 118 VAL B O 1
ATOM 834 N N . SER B 2 101 ? -7.708 -1.457 2.711 1.00 54.63 119 SER B N 1
ATOM 835 C CA . SER B 2 101 ? -8.722 -2.054 3.585 1.00 54.65 119 SER B CA 1
ATOM 836 C C . SER B 2 101 ? -8.204 -2.101 5.024 1.00 54.66 119 SER B C 1
ATOM 837 O O . SER B 2 101 ? -7.044 -1.779 5.276 1.00 54.72 119 SER B O 1
ATOM 840 N N . ALA B 2 102 ? -9.060 -2.507 5.960 1.00 54.70 120 ALA B N 1
ATOM 841 C CA . ALA B 2 102 ? -8.750 -2.412 7.391 1.00 54.71 120 ALA B CA 1
ATOM 842 C C . ALA B 2 102 ? -8.142 -3.685 7.982 1.00 54.72 120 ALA B C 1
ATOM 843 O O . ALA B 2 102 ? -8.164 -4.749 7.359 1.00 54.74 120 ALA B O 1
ATOM 845 N N . VAL B 2 103 ? -7.594 -3.547 9.190 1.00 54.76 121 VAL B N 1
ATOM 846 C CA . VAL B 2 103 ? -7.117 -4.676 9.995 1.00 54.79 121 VAL B CA 1
ATOM 847 C C . VAL B 2 103 ? -8.012 -4.817 11.225 1.00 54.81 121 VAL B C 1
ATOM 848 O O . VAL B 2 103 ? -8.530 -3.820 11.734 1.00 54.78 121 VAL B O 1
ATOM 852 N N . CYS B 2 104 ? -8.196 -6.047 11.701 1.00 54.90 122 CYS B N 1
ATOM 853 C CA . CYS B 2 104 ? -9.008 -6.282 12.897 1.00 54.94 122 CYS B CA 1
ATOM 854 C C . CYS B 2 104 ? -8.218 -5.916 14.149 1.00 54.93 122 CYS B C 1
ATOM 855 O O . CYS B 2 104 ? -6.992 -6.036 14.179 1.00 54.91 122 CYS B O 1
ATOM 858 N N . LEU B 2 105 ? -8.933 -5.466 15.176 1.00 54.92 123 LEU B N 1
ATOM 859 C CA . LEU B 2 105 ? -8.349 -5.212 16.486 1.00 54.91 123 LEU B CA 1
ATOM 860 C C . LEU B 2 105 ? -8.786 -6.332 17.430 1.00 54.90 123 LEU B C 1
ATOM 861 O O . LEU B 2 105 ? -9.901 -6.843 17.306 1.00 54.89 123 LEU B O 1
ATOM 866 N N . PRO B 2 106 ? -7.914 -6.716 18.378 1.00 54.91 124 PRO B N 1
ATOM 867 C CA . PRO B 2 106 ? -8.248 -7.800 19.295 1.00 54.93 124 PRO B CA 1
ATOM 868 C C . PRO B 2 106 ? -9.119 -7.324 20.453 1.00 54.93 124 PRO B C 1
ATOM 869 O O . PRO B 2 106 ? -9.297 -6.120 20.641 1.00 54.94 124 PRO B O 1
ATOM 873 N N . ASN B 2 107 ? -9.661 -8.269 21.215 1.00 54.98 125 ASN B N 1
ATOM 874 C CA . ASN B 2 107 ? -10.344 -7.948 22.464 1.00 54.98 125 ASN B CA 1
ATOM 875 C C . ASN B 2 107 ? -9.326 -7.600 23.543 1.00 55.00 125 ASN B C 1
ATOM 876 O O . ASN B 2 107 ? -8.131 -7.868 23.393 1.00 55.02 125 ASN B O 1
ATOM 881 N N . VAL B 2 108 ? -9.805 -7.004 24.631 1.00 55.01 126 VAL B N 1
ATOM 882 C CA . VAL B 2 108 ? -8.958 -6.716 25.789 1.00 55.01 126 VAL B CA 1
ATOM 883 C C . VAL B 2 108 ? -8.484 -8.011 26.464 1.00 55.02 126 VAL B C 1
ATOM 884 O O . VAL B 2 108 ? -7.444 -8.029 27.126 1.00 55.01 126 VAL B O 1
ATOM 888 N N . ASP B 2 109 ? -9.249 -9.086 26.278 1.00 55.03 127 ASP B N 1
ATOM 889 C CA . ASP B 2 109 ? -8.960 -10.379 26.895 1.00 55.04 127 ASP B CA 1
ATOM 890 C C . ASP B 2 109 ? -8.131 -11.312 26.005 1.00 55.03 127 ASP B C 1
ATOM 891 O O . ASP B 2 109 ? -7.664 -12.352 26.472 1.00 55.05 127 ASP B O 1
ATOM 896 N N . ASP B 2 110 ? -7.955 -10.951 24.733 1.00 55.03 128 ASP B N 1
ATOM 897 C CA . ASP B 2 110 ? -7.159 -11.762 23.805 1.00 55.02 128 ASP B CA 1
ATOM 898 C C . ASP B 2 110 ? -5.678 -11.743 24.175 1.00 55.01 128 ASP B C 1
ATOM 899 O O . ASP B 2 110 ? -5.198 -10.799 24.806 1.00 55.01 128 ASP B O 1
ATOM 904 N N . ASP B 2 111 ? -4.966 -12.793 23.773 1.00 54.99 129 ASP B N 1
ATOM 905 C CA . ASP B 2 111 ? -3.552 -12.949 24.101 1.00 54.97 129 ASP B CA 1
ATOM 906 C C . ASP B 2 111 ? -2.760 -13.488 22.912 1.00 54.95 129 ASP B C 1
ATOM 907 O O . ASP B 2 111 ? -3.208 -14.405 22.222 1.00 54.95 129 ASP B O 1
ATOM 912 N N . PHE B 2 112 ? -1.586 -12.903 22.684 1.00 54.92 130 PHE B N 1
ATOM 913 C CA . PHE B 2 112 ? -0.657 -13.359 21.655 1.00 54.91 130 PHE B CA 1
ATOM 914 C C . PHE B 2 112 ? 0.619 -13.835 22.349 1.00 54.90 130 PHE B C 1
ATOM 915 O O . PHE B 2 112 ? 1.571 -13.067 22.499 1.00 54.90 130 PHE B O 1
ATOM 923 N N . PRO B 2 113 ? 0.637 -15.108 22.785 1.00 54.93 131 PRO B N 1
ATOM 924 C CA . PRO B 2 113 ? 1.720 -15.593 23.638 1.00 54.94 131 PRO B CA 1
ATOM 925 C C . PRO B 2 113 ? 3.045 -15.804 22.898 1.00 54.96 131 PRO B C 1
ATOM 926 O O . PRO B 2 113 ? 3.061 -15.832 21.666 1.00 54.96 131 PRO B O 1
ATOM 930 N N . PRO B 2 114 ? 4.155 -15.947 23.651 1.00 54.98 132 PRO B N 1
ATOM 931 C CA . PRO B 2 114 ? 5.488 -16.146 23.077 1.00 54.99 132 PRO B CA 1
ATOM 932 C C . PRO B 2 114 ? 5.581 -17.353 22.143 1.00 55.01 132 PRO B C 1
ATOM 933 O O . PRO B 2 114 ? 5.021 -18.409 22.442 1.00 55.01 132 PRO B O 1
ATOM 937 N N . GLY B 2 115 ? 6.285 -17.186 21.024 1.00 55.03 133 GLY B N 1
ATOM 938 C CA . GLY B 2 115 ? 6.510 -18.273 20.071 1.00 55.04 133 GLY B CA 1
ATOM 939 C C . GLY B 2 115 ? 5.633 -18.219 18.831 1.00 55.06 133 GLY B C 1
ATOM 940 O O . GLY B 2 115 ? 6.004 -18.760 17.787 1.00 55.06 133 GLY B O 1
ATOM 941 N N . THR B 2 116 ? 4.471 -17.578 18.940 1.00 55.08 134 THR B N 1
ATOM 942 C CA . THR B 2 116 ? 3.550 -17.447 17.812 1.00 55.09 134 THR B CA 1
ATOM 943 C C . THR B 2 116 ? 4.143 -16.532 16.741 1.00 55.11 134 THR B C 1
ATOM 944 O O . THR B 2 116 ? 4.620 -15.440 17.048 1.00 55.10 134 THR B O 1
ATOM 948 N N . VAL B 2 117 ? 4.108 -16.987 15.490 1.00 55.12 135 VAL B N 1
ATOM 949 C CA . VAL B 2 117 ? 4.723 -16.261 14.379 1.00 55.11 135 VAL B CA 1
ATOM 950 C C . VAL B 2 117 ? 3.813 -15.139 13.882 1.00 55.12 135 VAL B C 1
ATOM 951 O O . VAL B 2 117 ? 2.758 -15.396 13.299 1.00 55.13 135 VAL B O 1
ATOM 955 N N . CYS B 2 118 ? 4.233 -13.898 14.121 1.00 55.11 136 CYS B N 1
ATOM 956 C CA . CYS B 2 118 ? 3.508 -12.713 13.666 1.00 55.11 136 CYS B CA 1
ATOM 957 C C . CYS B 2 118 ? 4.284 -12.023 12.546 1.00 55.08 136 CYS B C 1
ATOM 958 O O . CYS B 2 118 ? 5.409 -12.414 12.233 1.00 55.06 136 CYS B O 1
ATOM 961 N N . ALA B 2 119 ? 3.677 -11.001 11.947 1.00 55.09 137 ALA B N 1
ATOM 962 C CA . ALA B 2 119 ? 4.289 -10.271 10.835 1.00 55.08 137 ALA B CA 1
ATOM 963 C C . ALA B 2 119 ? 4.392 -8.779 11.139 1.00 55.08 137 ALA B C 1
ATOM 964 O O . ALA B 2 119 ? 3.493 -8.198 11.750 1.00 55.06 137 ALA B O 1
ATOM 966 N N . THR B 2 120 ? 5.497 -8.172 10.710 1.00 55.07 138 THR B N 1
ATOM 967 C CA . THR B 2 120 ? 5.693 -6.728 10.821 1.00 55.08 138 THR B CA 1
ATOM 968 C C . THR B 2 120 ? 6.091 -6.162 9.458 1.00 55.08 138 THR B C 1
ATOM 969 O O . THR B 2 120 ? 6.845 -6.791 8.714 1.00 55.08 138 THR B O 1
ATOM 973 N N . THR B 2 121 ? 5.570 -4.980 9.136 1.00 55.10 139 THR B N 1
ATOM 974 C CA . THR B 2 121 ? 5.777 -4.371 7.821 1.00 55.11 139 THR B CA 1
ATOM 975 C C . THR B 2 121 ? 6.025 -2.869 7.921 1.00 55.12 139 THR B C 1
ATOM 976 O O . THR B 2 121 ? 5.661 -2.233 8.911 1.00 55.15 139 THR B O 1
ATOM 980 N N . GLY B 2 122 ? 6.639 -2.311 6.880 1.00 55.15 140 GLY B N 1
ATOM 981 C CA . GLY B 2 122 ? 6.910 -0.876 6.813 1.00 55.19 140 GLY B CA 1
ATOM 982 C C . GLY B 2 122 ? 8.134 -0.541 5.982 1.00 55.21 140 GLY B C 1
ATOM 983 O O . GLY B 2 122 ? 8.682 -1.400 5.289 1.00 55.23 140 GLY B O 1
ATOM 984 N N . TRP B 2 123 ? 8.553 0.720 6.058 1.00 55.24 141 TRP B N 1
ATOM 985 C CA . TRP B 2 123 ? 9.740 1.208 5.356 1.00 55.29 141 TRP B CA 1
ATOM 986 C C . TRP B 2 123 ? 10.881 1.563 6.321 1.00 55.33 141 TRP B C 1
ATOM 987 O O . TRP B 2 123 ? 11.740 2.388 6.004 1.00 55.32 141 TRP B O 1
ATOM 998 N N . GLY B 2 124 ? 10.875 0.943 7.501 1.00 55.40 142 GLY B N 1
ATOM 999 C CA . GLY B 2 124 ? 11.985 1.038 8.454 1.00 55.47 142 GLY B CA 1
ATOM 1000 C C . GLY B 2 124 ? 12.381 2.425 8.937 1.00 55.54 142 GLY B C 1
ATOM 1001 O O . GLY B 2 124 ? 13.526 2.633 9.342 1.00 55.56 142 GLY B O 1
ATOM 1002 N N . LYS B 2 125 ? 11.444 3.371 8.905 1.00 55.62 143 LYS B N 1
ATOM 1003 C CA . LYS B 2 125 ? 11.705 4.732 9.369 1.00 55.67 143 LYS B CA 1
ATOM 1004 C C . LYS B 2 125 ? 11.245 4.859 10.820 1.00 55.71 143 LYS B C 1
ATOM 1005 O O . LYS B 2 125 ? 10.046 4.819 11.104 1.00 55.66 143 LYS B O 1
ATOM 1011 N N . THR B 2 126 ? 12.207 5.007 11.730 1.00 55.77 144 THR B N 1
ATOM 1012 C CA . THR B 2 126 ? 11.924 5.096 13.161 1.00 55.84 144 THR B CA 1
ATOM 1013 C C . THR B 2 126 ? 12.066 6.528 13.671 1.00 55.89 144 THR B C 1
ATOM 1014 O O . THR B 2 126 ? 12.957 7.264 13.242 1.00 55.90 144 THR B O 1
ATOM 1018 N N . LYS B 2 127 ? 11.182 6.908 14.591 1.00 55.95 145 LYS B N 1
ATOM 1019 C CA . LYS B 2 127 ? 11.201 8.234 15.204 1.00 55.96 145 LYS B CA 1
ATOM 1020 C C . LYS B 2 127 ? 12.079 8.216 16.454 1.00 55.99 145 LYS B C 1
ATOM 1021 O O . LYS B 2 127 ? 12.850 9.147 16.692 1.00 56.01 145 LYS B O 1
ATOM 1027 N N . TYR B 2 128 ? 11.947 7.154 17.249 1.00 56.01 146 TYR B N 1
ATOM 1028 C CA . TYR B 2 128 ? 12.767 6.965 18.444 1.00 56.02 146 TYR B CA 1
ATOM 1029 C C . TYR B 2 128 ? 12.927 5.480 18.762 1.00 56.04 146 TYR B C 1
ATOM 1030 O O . TYR B 2 128 ? 13.205 4.672 17.876 1.00 56.05 146 TYR B O 1
ATOM 1032 N N . THR C 3 5 ? 16.819 3.963 3.740 1.00 56.15 151 THR C N 1
ATOM 1033 C CA . THR C 3 5 ? 15.947 3.994 2.517 1.00 56.11 151 THR C CA 1
ATOM 1034 C C . THR C 3 5 ? 15.518 2.710 1.726 1.00 56.08 151 THR C C 1
ATOM 1035 O O . THR C 3 5 ? 16.027 2.455 0.629 1.00 56.11 151 THR C O 1
ATOM 1039 N N . PRO C 3 6 ? 14.582 1.929 2.289 1.00 56.02 152 PRO C N 1
ATOM 1040 C CA . PRO C 3 6 ? 13.854 0.943 1.495 1.00 55.98 152 PRO C CA 1
ATOM 1041 C C . PRO C 3 6 ? 12.751 1.625 0.686 1.00 55.93 152 PRO C C 1
ATOM 1042 O O . PRO C 3 6 ? 11.851 2.235 1.264 1.00 55.91 152 PRO C O 1
ATOM 1046 N N . GLU C 3 7 ? 12.834 1.535 -0.639 1.00 55.85 153 GLU C N 1
ATOM 1047 C CA . GLU C 3 7 ? 11.828 2.147 -1.512 1.00 55.80 153 GLU C CA 1
ATOM 1048 C C . GLU C 3 7 ? 10.515 1.359 -1.499 1.00 55.74 153 GLU C C 1
ATOM 1049 O O . GLU C 3 7 ? 9.441 1.946 -1.386 1.00 55.70 153 GLU C O 1
ATOM 1055 N N . LYS C 3 8 ? 10.609 0.035 -1.597 1.00 55.66 154 LYS C N 1
ATOM 1056 C CA . LYS C 3 8 ? 9.426 -0.830 -1.579 1.00 55.59 154 LYS C CA 1
ATOM 1057 C C . LYS C 3 8 ? 9.027 -1.199 -0.152 1.00 55.52 154 LYS C C 1
ATOM 1058 O O . LYS C 3 8 ? 9.836 -1.108 0.773 1.00 55.52 154 LYS C O 1
ATOM 1064 N N . LEU C 3 9 ? 7.773 -1.613 0.013 1.00 55.44 155 LEU C N 1
ATOM 1065 C CA . LEU C 3 9 ? 7.251 -2.021 1.317 1.00 55.38 155 LEU C CA 1
ATOM 1066 C C . LEU C 3 9 ? 7.885 -3.342 1.748 1.00 55.33 155 LEU C C 1
ATOM 1067 O O . LEU C 3 9 ? 7.786 -4.345 1.038 1.00 55.32 155 LEU C O 1
ATOM 1072 N N . GLN C 3 10 ? 8.534 -3.330 2.910 1.00 55.26 156 GLN C N 1
ATOM 1073 C CA . GLN C 3 10 ? 9.231 -4.505 3.427 1.00 55.22 156 GLN C CA 1
ATOM 1074 C C . GLN C 3 10 ? 8.342 -5.296 4.380 1.00 55.17 156 GLN C C 1
ATOM 1075 O O . GLN C 3 10 ? 7.407 -4.751 4.968 1.00 55.15 156 GLN C O 1
ATOM 1081 N N . GLN C 3 11 ? 8.643 -6.586 4.518 1.00 55.13 157 GLN C N 1
ATOM 1082 C CA . GLN C 3 11 ? 7.916 -7.477 5.423 1.00 55.12 157 GLN C CA 1
ATOM 1083 C C . GLN C 3 11 ? 8.886 -8.414 6.137 1.00 55.09 157 GLN C C 1
ATOM 1084 O O . GLN C 3 11 ? 10.004 -8.635 5.666 1.00 55.11 157 GLN C O 1
ATOM 1090 N N . ALA C 3 12 ? 8.454 -8.962 7.269 1.00 55.09 158 ALA C N 1
ATOM 1091 C CA . ALA C 3 12 ? 9.278 -9.897 8.034 1.00 55.09 158 ALA C CA 1
ATOM 1092 C C . ALA C 3 12 ? 8.449 -10.671 9.056 1.00 55.08 158 ALA C C 1
ATOM 1093 O O . ALA C 3 12 ? 7.740 -10.075 9.869 1.00 55.07 158 ALA C O 1
ATOM 1095 N N . ALA C 3 13 ? 8.547 -11.998 9.008 1.00 55.07 159 ALA C N 1
ATOM 1096 C CA . ALA C 3 13 ? 7.873 -12.864 9.970 1.00 55.08 159 ALA C CA 1
ATOM 1097 C C . ALA C 3 13 ? 8.732 -12.998 11.223 1.00 55.08 159 ALA C C 1
ATOM 1098 O O . ALA C 3 13 ? 9.873 -13.457 11.146 1.00 55.08 159 ALA C O 1
ATOM 1100 N N . LEU C 3 14 ? 8.185 -12.594 12.368 1.00 55.09 160 LEU C N 1
ATOM 1101 C CA . LEU C 3 14 ? 8.900 -12.676 13.644 1.00 55.10 160 LEU C CA 1
ATOM 1102 C C . LEU C 3 14 ? 8.014 -13.251 14.755 1.00 55.09 160 LEU C C 1
ATOM 1103 O O . LEU C 3 14 ? 6.793 -13.092 14.719 1.00 55.10 160 LEU C O 1
ATOM 1108 N N . PRO C 3 15 ? 8.628 -13.927 15.744 1.00 55.08 161 PRO C N 1
ATOM 1109 C CA . PRO C 3 15 ? 7.875 -14.498 16.851 1.00 55.08 161 PRO C CA 1
ATOM 1110 C C . PRO C 3 15 ? 7.738 -13.532 18.025 1.00 55.08 161 PRO C C 1
ATOM 1111 O O . PRO C 3 15 ? 8.571 -12.639 18.192 1.00 55.07 161 PRO C O 1
ATOM 1115 N N . ILE C 3 16 ? 6.693 -13.717 18.827 1.00 55.08 162 ILE C N 1
ATOM 1116 C CA . ILE C 3 16 ? 6.551 -12.989 20.084 1.00 55.09 162 ILE C CA 1
ATOM 1117 C C . ILE C 3 16 ? 7.510 -13.612 21.096 1.00 55.09 162 ILE C C 1
ATOM 1118 O O . ILE C 3 16 ? 7.743 -14.822 21.072 1.00 55.08 162 ILE C O 1
ATOM 1123 N N . VAL C 3 17 ? 8.074 -12.780 21.969 1.00 55.10 163 VAL C N 1
ATOM 1124 C CA . VAL C 3 17 ? 8.965 -13.250 23.030 1.00 55.13 163 VAL C CA 1
ATOM 1125 C C . VAL C 3 17 ? 8.387 -12.886 24.395 1.00 55.14 163 VAL C C 1
ATOM 1126 O O . VAL C 3 17 ? 7.687 -11.880 24.534 1.00 55.16 163 VAL C O 1
ATOM 1130 N N . SER C 3 18 ? 8.684 -13.711 25.397 1.00 55.16 164 SER C N 1
ATOM 1131 C CA . SER C 3 18 ? 8.118 -13.543 26.735 1.00 55.17 164 SER C CA 1
ATOM 1132 C C . SER C 3 18 ? 8.676 -12.317 27.450 1.00 55.17 164 SER C C 1
ATOM 1133 O O . SER C 3 18 ? 9.728 -11.791 27.080 1.00 55.18 164 SER C O 1
ATOM 1136 N N . GLU C 3 19 ? 7.955 -11.873 28.477 1.00 55.18 165 GLU C N 1
ATOM 1137 C CA . GLU C 3 19 ? 8.357 -10.715 29.273 1.00 55.18 165 GLU C CA 1
ATOM 1138 C C . GLU C 3 19 ? 9.700 -10.960 29.958 1.00 55.18 165 GLU C C 1
ATOM 1139 O O . GLU C 3 19 ? 10.544 -10.068 30.004 1.00 55.20 165 GLU C O 1
ATOM 1145 N N . ALA C 3 20 ? 9.888 -12.172 30.479 1.00 55.18 166 ALA C N 1
ATOM 1146 C CA . ALA C 3 20 ? 11.129 -12.551 31.159 1.00 55.18 166 ALA C CA 1
ATOM 1147 C C . ALA C 3 20 ? 12.338 -12.504 30.224 1.00 55.17 166 ALA C C 1
ATOM 1148 O O . ALA C 3 20 ? 13.402 -12.015 30.606 1.00 55.17 166 ALA C O 1
ATOM 1150 N N . ASP C 3 21 ? 12.168 -13.015 29.006 1.00 55.17 167 ASP C N 1
ATOM 1151 C CA . ASP C 3 21 ? 13.229 -12.983 27.994 1.00 55.18 167 ASP C CA 1
ATOM 1152 C C . ASP C 3 21 ? 13.488 -11.564 27.485 1.00 55.18 167 ASP C C 1
ATOM 1153 O O . ASP C 3 21 ? 14.606 -11.241 27.082 1.00 55.18 167 ASP C O 1
ATOM 1158 N N . CYS C 3 22 ? 12.452 -10.727 27.498 1.00 55.20 168 CYS C N 1
ATOM 1159 C CA . CYS C 3 22 ? 12.590 -9.325 27.106 1.00 55.20 168 CYS C CA 1
ATOM 1160 C C . CYS C 3 22 ? 13.166 -8.479 28.244 1.00 55.21 168 CYS C C 1
ATOM 1161 O O . CYS C 3 22 ? 13.845 -7.481 27.996 1.00 55.21 168 CYS C O 1
ATOM 1164 N N . LYS C 3 23 ? 12.886 -8.876 29.485 1.00 55.21 169 LYS C N 1
ATOM 1165 C CA . LYS C 3 23 ? 13.344 -8.138 30.666 1.00 55.21 169 LYS C CA 1
ATOM 1166 C C . LYS C 3 23 ? 14.853 -8.274 30.864 1.00 55.22 169 LYS C C 1
ATOM 1167 O O . LYS C 3 23 ? 15.526 -7.302 31.207 1.00 55.22 169 LYS C O 1
ATOM 1173 N N . LYS C 3 24 ? 15.377 -9.480 30.655 1.00 55.21 170 LYS C N 1
ATOM 1174 C CA . LYS C 3 24 ? 16.823 -9.717 30.723 1.00 55.22 170 LYS C CA 1
ATOM 1175 C C . LYS C 3 24 ? 17.581 -8.979 29.613 1.00 55.22 170 LYS C C 1
ATOM 1176 O O . LYS C 3 24 ? 18.756 -8.645 29.778 1.00 55.22 170 LYS C O 1
ATOM 1182 N N . SER C 3 25 ? 16.906 -8.729 28.492 1.00 55.24 171 SER C N 1
ATOM 1183 C CA . SER C 3 25 ? 17.487 -7.9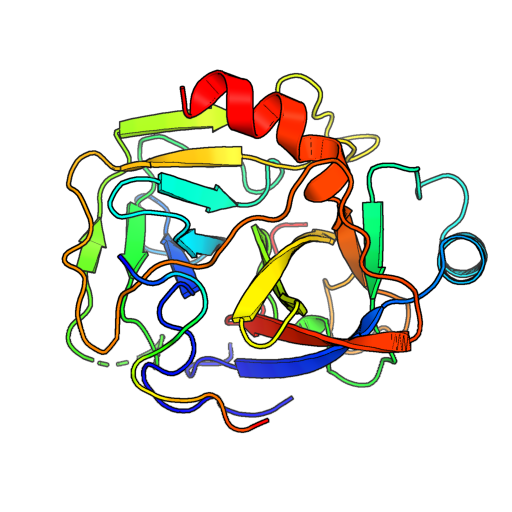61 27.390 1.00 55.23 171 SER C CA 1
ATOM 1184 C C . SER C 3 25 ? 17.561 -6.468 27.719 1.00 55.24 171 SER C C 1
ATOM 1185 O O . SER C 3 25 ? 18.577 -5.825 27.448 1.00 55.24 171 SER C O 1
ATOM 1188 N N . TRP C 3 26 ? 16.490 -5.925 28.301 1.00 55.24 172 TRP C N 1
ATOM 1189 C CA . TRP C 3 26 ? 16.432 -4.502 28.656 1.00 55.25 172 TRP C CA 1
ATOM 1190 C C . TRP C 3 26 ? 16.542 -4.279 30.167 1.00 55.27 172 TRP C C 1
ATOM 1191 O O . TRP C 3 26 ? 17.585 -3.835 30.651 1.00 55.28 172 TRP C O 1
ATOM 1202 N N . GLY C 3 27 ? 15.476 -4.590 30.906 1.00 55.27 173 GLY C N 1
ATOM 1203 C CA . GLY C 3 27 ? 15.447 -4.387 32.358 1.00 55.28 173 GLY C CA 1
ATOM 1204 C C . GLY C 3 27 ? 14.112 -3.861 32.854 1.00 55.28 173 GLY C C 1
ATOM 1205 O O . GLY C 3 27 ? 13.055 -4.356 32.460 1.00 55.26 173 GLY C O 1
ATOM 1206 N N . SER C 3 28 ? 14.164 -2.845 33.715 1.00 55.29 174 SER C N 1
ATOM 1207 C CA . SER C 3 28 ? 12.960 -2.259 34.313 1.00 55.30 174 SER C CA 1
ATOM 1208 C C . SER C 3 28 ? 12.149 -1.394 33.341 1.00 55.30 174 SER C C 1
ATOM 1209 O O . SER C 3 28 ? 11.039 -0.972 33.669 1.00 55.29 174 SER C O 1
ATOM 1212 N N . LYS C 3 29 ? 12.703 -1.129 32.158 1.00 55.32 175 LYS C N 1
ATOM 1213 C CA . LYS C 3 29 ? 12.011 -0.352 31.127 1.00 55.34 175 LYS C CA 1
ATOM 1214 C C . LYS C 3 29 ? 10.794 -1.085 30.554 1.00 55.35 175 LYS C C 1
ATOM 1215 O O . LYS C 3 29 ? 9.848 -0.447 30.089 1.00 55.35 175 LYS C O 1
ATOM 1221 N N . ILE C 3 30 ? 10.824 -2.417 30.586 1.00 55.37 176 ILE C N 1
ATOM 1222 C CA . ILE C 3 30 ? 9.717 -3.232 30.085 1.00 55.39 176 ILE C CA 1
ATOM 1223 C C . ILE C 3 30 ? 8.626 -3.349 31.149 1.00 55.41 176 ILE C C 1
ATOM 1224 O O . ILE C 3 30 ? 8.918 -3.604 32.319 1.00 55.42 176 ILE C O 1
ATOM 1229 N N . THR C 3 31 ? 7.375 -3.161 30.732 1.00 55.42 177 THR C N 1
ATOM 1230 C CA . THR C 3 31 ? 6.221 -3.229 31.633 1.00 55.43 1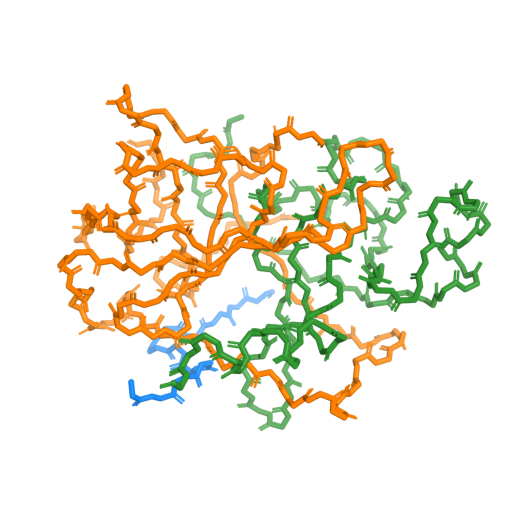77 THR C CA 1
ATOM 1231 C C . THR C 3 31 ? 5.089 -4.052 31.006 1.00 55.45 177 THR C C 1
ATOM 1232 O O . THR C 3 31 ? 5.209 -4.525 29.874 1.00 55.46 177 THR C O 1
ATOM 1236 N N . ASP C 3 32 ? 3.997 -4.216 31.750 1.00 55.46 178 ASP C N 1
ATOM 1237 C CA . ASP C 3 32 ? 2.867 -5.053 31.321 1.00 55.48 178 ASP C CA 1
ATOM 1238 C C . ASP C 3 32 ? 2.106 -4.545 30.087 1.00 55.50 178 ASP C C 1
ATOM 1239 O O . ASP C 3 32 ? 1.377 -5.313 29.460 1.00 55.53 178 ASP C O 1
ATOM 1244 N N . VAL C 3 33 ? 2.273 -3.267 29.744 1.00 55.49 179 VAL C N 1
ATOM 1245 C CA . VAL C 3 33 ? 1.622 -2.685 28.562 1.00 55.49 179 VAL C CA 1
ATOM 1246 C C . VAL C 3 33 ? 2.527 -2.696 27.319 1.00 55.49 179 VAL C C 1
ATOM 1247 O O . VAL C 3 33 ? 2.313 -1.920 26.384 1.00 55.49 179 VAL C O 1
ATOM 1251 N N . MET C 3 34 ? 3.524 -3.582 27.306 1.00 55.48 180 MET C N 1
ATOM 1252 C CA . MET C 3 34 ? 4.467 -3.684 26.192 1.00 55.49 180 MET C CA 1
ATOM 1253 C C . MET C 3 34 ? 4.650 -5.138 25.764 1.00 55.50 180 MET C C 1
ATOM 1254 O O . MET C 3 34 ? 5.014 -5.987 26.579 1.00 55.56 180 MET C O 1
ATOM 1259 N N . THR C 3 35 ? 4.393 -5.416 24.487 1.00 55.51 181 THR C N 1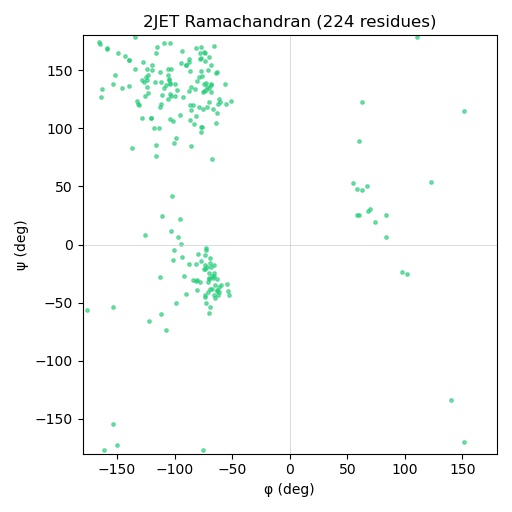
ATOM 1260 C CA . THR C 3 35 ? 4.658 -6.730 23.903 1.00 55.51 181 THR C CA 1
ATOM 1261 C C . THR C 3 35 ? 5.990 -6.694 23.166 1.00 55.50 181 THR C C 1
ATOM 1262 O O . THR C 3 35 ? 6.249 -5.773 22.391 1.00 55.48 181 THR C O 1
ATOM 1266 N N . CYS C 3 36 ? 6.827 -7.698 23.411 1.00 55.49 182 CYS C N 1
ATOM 1267 C CA . CYS C 3 36 ? 8.111 -7.825 22.730 1.00 55.50 182 CYS C CA 1
ATOM 1268 C C . CYS C 3 36 ? 8.032 -8.899 21.652 1.00 55.52 182 CYS C C 1
ATOM 1269 O O . CYS C 3 36 ? 7.257 -9.850 21.770 1.00 55.55 182 CYS C O 1
ATOM 1272 N N . ALA C 3 37 ? 8.836 -8.744 20.603 1.00 55.54 183 ALA C N 1
ATOM 1273 C CA . ALA C 3 37 ? 8.874 -9.716 19.512 1.00 55.57 183 ALA C CA 1
ATOM 1274 C C . ALA C 3 37 ? 10.130 -9.549 18.664 1.00 55.58 183 ALA C C 1
ATOM 1275 O O . ALA C 3 37 ? 10.493 -8.430 18.297 1.00 55.59 183 ALA C O 1
ATOM 1277 N N . GLY C 3 38 ? 10.790 -10.665 18.358 1.00 55.63 184 GLY C N 1
ATOM 1278 C CA . GLY C 3 38 ? 11.970 -10.649 17.496 1.00 55.67 184 GLY C CA 1
ATOM 1279 C C . GLY C 3 38 ? 12.975 -11.754 17.770 1.00 55.71 184 GLY C C 1
ATOM 1280 O O . GLY C 3 38 ? 13.574 -11.807 18.846 1.00 55.74 184 GLY C O 1
ATOM 1281 N N . ALA C 3 39 ? 13.143 -12.642 16.791 1.00 55.75 185 ALA C N 1
ATOM 1282 C CA . ALA C 3 39 ? 14.274 -13.562 16.742 1.00 55.76 185 ALA C CA 1
ATOM 1283 C C . ALA C 3 39 ? 15.235 -12.925 15.752 1.00 55.80 185 ALA C C 1
ATOM 1284 O O . ALA C 3 39 ? 15.195 -13.216 14.555 1.00 55.82 185 ALA C O 1
ATOM 1286 N N . SER C 3 40 ? 16.094 -12.049 16.267 1.00 55.81 186 SER C N 1
ATOM 1287 C CA . SER C 3 40 ? 16.724 -11.008 15.452 1.00 55.82 186 SER C CA 1
ATOM 1288 C C . SER C 3 40 ? 17.680 -11.495 14.361 1.00 55.82 186 SER C C 1
ATOM 1289 O O . SER C 3 40 ? 18.044 -12.671 14.298 1.00 55.82 186 SER C O 1
ATOM 1292 N N . GLY C 3 41 ? 18.087 -10.545 13.523 1.00 55.83 187 GLY C N 1
ATOM 1293 C CA . GLY C 3 41 ? 18.806 -10.814 12.280 1.00 55.84 187 GLY C CA 1
ATOM 1294 C C . GLY C 3 41 ? 18.032 -10.211 11.120 1.00 55.85 187 GLY C C 1
ATOM 1295 O O . GLY C 3 41 ? 17.720 -10.902 10.150 1.00 55.87 187 GLY C O 1
ATOM 1296 N N . VAL C 3 42 ? 17.731 -8.916 11.235 1.00 55.85 188 VAL C N 1
ATOM 1297 C CA . VAL C 3 42 ? 16.864 -8.195 10.295 1.00 55.85 188 VAL C CA 1
ATOM 1298 C C . VAL C 3 42 ? 15.453 -8.797 10.250 1.00 55.86 188 VAL C C 1
ATOM 1299 O O . VAL C 3 42 ? 15.170 -9.688 9.445 1.00 55.89 188 VAL C O 1
ATOM 1303 N N . ASP C 3 43 ? 14.577 -8.308 11.128 1.00 55.84 189 ASP C N 1
ATOM 1304 C CA . ASP C 3 43 ? 13.182 -8.763 11.174 1.00 55.83 189 ASP C CA 1
ATOM 1305 C C . ASP C 3 43 ? 12.229 -7.706 11.750 1.00 55.81 189 ASP C C 1
ATOM 1306 O O . ASP C 3 43 ? 11.238 -7.352 11.111 1.00 55.84 189 ASP C O 1
ATOM 1311 N N . SER C 3 44 ? 12.531 -7.205 12.946 1.00 55.78 190 SER C N 1
ATOM 1312 C CA . SER C 3 44 ? 11.725 -6.158 13.579 1.00 55.74 190 SER C CA 1
ATOM 1313 C C . SER C 3 44 ? 12.093 -4.773 13.043 1.00 55.71 190 SER C C 1
ATOM 1314 O O . SER C 3 44 ? 11.331 -3.819 13.197 1.00 55.75 190 SER C O 1
ATOM 1317 N N . CYS C 3 45 ? 13.259 -4.679 12.405 1.00 55.66 191 CYS C N 1
ATOM 1318 C CA . CYS C 3 45 ? 13.780 -3.418 11.873 1.00 55.62 191 CYS C CA 1
ATOM 1319 C C . CYS C 3 45 ? 12.978 -2.868 10.688 1.00 55.58 191 CYS C C 1
ATOM 1320 O O . CYS C 3 45 ? 13.072 -1.680 10.373 1.00 55.56 191 CYS C O 1
ATOM 1323 N N . MET C 3 46 ? 12.192 -3.726 10.039 1.00 55.52 192 MET C N 1
ATOM 1324 C CA . MET C 3 46 ? 11.441 -3.338 8.843 1.00 55.45 192 MET C CA 1
ATOM 1325 C C . MET C 3 46 ? 10.289 -2.384 9.167 1.00 55.39 192 MET C C 1
ATOM 1326 O O . MET C 3 46 ? 9.953 -1.520 8.358 1.00 55.38 192 MET C O 1
ATOM 1331 N N . GLY C 3 47 ? 9.693 -2.541 10.346 1.00 55.31 193 GLY C N 1
ATOM 1332 C CA . GLY C 3 47 ? 8.551 -1.726 10.750 1.00 55.25 193 GLY C CA 1
ATOM 1333 C C . GLY C 3 47 ? 8.916 -0.292 11.094 1.00 55.20 193 GLY C C 1
ATOM 1334 O O . GLY C 3 47 ? 9.937 -0.040 11.737 1.00 55.20 193 GLY C O 1
ATOM 1335 N N . ASP C 3 48 ? 8.075 0.647 10.663 1.00 55.11 194 ASP C N 1
ATOM 1336 C CA . ASP C 3 48 ? 8.233 2.059 11.015 1.00 55.06 194 ASP C CA 1
ATOM 1337 C C . ASP C 3 48 ? 7.724 2.281 12.429 1.00 54.99 194 ASP C C 1
ATOM 1338 O O . ASP C 3 48 ? 7.016 1.436 12.975 1.00 54.98 194 ASP C O 1
ATOM 1343 N N . SER C 3 49 ? 8.076 3.422 13.015 1.00 54.96 195 SER C N 1
ATOM 1344 C CA . SER C 3 49 ? 7.496 3.832 14.292 1.00 54.95 195 SER C CA 1
ATOM 1345 C C . SER C 3 49 ? 5.987 3.995 14.125 1.00 54.92 195 SER C C 1
ATOM 1346 O O . SER C 3 49 ? 5.531 4.719 13.240 1.00 54.91 195 SER C O 1
ATOM 1349 N N . GLY C 3 50 ? 5.223 3.305 14.967 1.00 54.91 196 GLY C N 1
ATOM 1350 C CA . GLY C 3 50 ? 3.767 3.283 14.853 1.00 54.90 196 GLY C CA 1
ATOM 1351 C C . GLY C 3 50 ? 3.249 2.265 13.849 1.00 54.92 196 GLY C C 1
ATOM 1352 O O . GLY C 3 50 ? 2.047 2.216 13.579 1.00 54.89 196 GLY C O 1
ATOM 1353 N N . GLY C 3 51 ? 4.148 1.447 13.300 1.00 54.91 197 GLY C N 1
ATOM 1354 C CA . GLY C 3 51 ? 3.781 0.435 12.313 1.00 54.92 197 GLY C CA 1
ATOM 1355 C C . GLY C 3 51 ? 3.126 -0.782 12.943 1.00 54.94 197 GLY C C 1
ATOM 1356 O O . GLY C 3 51 ? 3.125 -0.925 14.167 1.00 54.92 197 GLY C O 1
ATOM 1357 N N . PRO C 3 52 ? 2.572 -1.677 12.107 1.00 54.95 198 PRO C N 1
ATOM 1358 C CA . PRO C 3 52 ? 1.824 -2.838 12.581 1.00 54.97 198 PRO C CA 1
ATOM 1359 C C . PRO C 3 52 ? 2.690 -4.019 13.018 1.00 54.99 198 PRO C C 1
ATOM 1360 O O . PRO C 3 52 ? 3.713 -4.307 12.395 1.00 54.95 198 PRO C O 1
ATOM 1364 N N . LEU C 3 53 ? 2.267 -4.676 14.095 1.00 55.02 199 LEU C N 1
ATOM 1365 C CA . LEU C 3 53 ? 2.719 -6.019 14.439 1.00 55.07 199 LEU C CA 1
ATOM 1366 C C . LEU C 3 53 ? 1.473 -6.901 14.413 1.00 55.10 199 LEU C C 1
ATOM 1367 O O . LEU C 3 53 ? 0.689 -6.901 15.365 1.00 55.10 199 LEU C O 1
ATOM 1372 N N . VAL C 3 54 ? 1.291 -7.638 13.319 1.00 55.14 200 VAL C N 1
ATOM 1373 C CA . VAL C 3 54 ? 0.040 -8.360 13.065 1.00 55.18 200 VAL C CA 1
ATOM 1374 C C . VAL C 3 54 ? 0.189 -9.877 13.204 1.00 55.24 200 VAL C C 1
ATOM 1375 O O . VAL C 3 54 ? 1.138 -10.466 12.686 1.00 55.23 200 VAL C O 1
ATOM 1379 N N . CYS C 3 55 ? -0.766 -10.494 13.900 1.00 55.28 201 CYS C N 1
ATOM 1380 C CA . CYS C 3 55 ? -0.769 -11.938 14.138 1.00 55.31 201 CYS C CA 1
ATOM 1381 C C . CYS C 3 55 ? -2.083 -12.555 13.667 1.00 55.34 201 CYS C C 1
ATOM 1382 O O . CYS C 3 55 ? -3.146 -11.944 13.796 1.00 55.33 201 CYS C O 1
ATOM 1385 N N . GLN C 3 56 ? -2.004 -13.770 13.130 1.00 55.38 202 GLN C N 1
ATOM 1386 C CA . GLN C 3 56 ? -3.185 -14.489 12.651 1.00 55.41 202 GLN C CA 1
ATOM 1387 C C . GLN C 3 56 ? -3.972 -15.078 13.821 1.00 55.42 202 GLN C C 1
ATOM 1388 O O . GLN C 3 56 ? -3.588 -16.111 14.373 1.00 55.45 202 GLN C O 1
ATOM 1394 N N . LYS C 3 57 ? -5.064 -14.415 14.200 1.00 55.44 203 LYS C N 1
ATOM 1395 C CA . LYS C 3 57 ? -5.964 -14.927 15.234 1.00 55.45 203 LYS C CA 1
ATOM 1396 C C . LYS C 3 57 ? -7.195 -15.542 14.564 1.00 55.45 203 LYS C C 1
ATOM 1397 O O . LYS C 3 57 ? -8.061 -14.823 14.061 1.00 55.45 203 LYS C O 1
ATOM 1403 N N . ASP C 3 58 ? -7.257 -16.873 14.561 1.00 55.46 204 ASP C N 1
ATOM 1404 C CA . ASP C 3 58 ? -8.339 -17.625 13.915 1.00 55.45 204 ASP C CA 1
ATOM 1405 C C . ASP C 3 58 ? -8.518 -17.248 12.438 1.00 55.43 204 ASP C C 1
ATOM 1406 O O . ASP C 3 58 ? -9.618 -16.907 11.995 1.00 55.43 204 ASP C O 1
ATOM 1411 N N . GLY C 3 59 ? -7.421 -17.311 11.688 1.00 55.39 205 GLY C N 1
ATOM 1412 C CA . GLY C 3 59 ? -7.449 -17.097 10.242 1.00 55.36 205 GLY C CA 1
ATOM 1413 C C . GLY C 3 59 ? -7.730 -15.671 9.803 1.00 55.32 205 GLY C C 1
ATOM 1414 O O . GLY C 3 59 ? -8.311 -15.453 8.738 1.00 55.33 205 GLY C O 1
ATOM 1415 N N . VAL C 3 60 ? -7.321 -14.700 10.617 1.00 55.28 206 VAL C N 1
ATOM 1416 C CA . VAL C 3 60 ? -7.480 -13.289 10.269 1.00 55.24 206 VAL C CA 1
ATOM 1417 C C . VAL C 3 60 ? -6.418 -12.436 10.965 1.00 55.20 206 VAL C C 1
ATOM 1418 O O . VAL C 3 60 ? -6.109 -12.652 12.139 1.00 55.21 206 VAL C O 1
ATOM 1422 N N . TRP C 3 61 ? -5.856 -11.479 10.229 1.00 55.14 207 TRP C N 1
ATOM 1423 C CA . TRP C 3 61 ? -4.763 -10.650 10.736 1.00 55.09 207 TRP C CA 1
ATOM 1424 C C . TRP C 3 61 ? -5.259 -9.654 11.783 1.00 55.06 207 TRP C C 1
ATOM 1425 O O . TRP C 3 61 ? -6.088 -8.793 11.484 1.00 55.05 207 TRP C O 1
ATOM 1436 N N . THR C 3 62 ? -4.742 -9.781 13.004 1.00 55.02 208 THR C N 1
ATOM 1437 C CA . THR C 3 62 ? -5.143 -8.931 14.124 1.00 55.01 208 THR C CA 1
ATOM 1438 C C . THR C 3 62 ? -3.955 -8.112 14.623 1.00 54.99 208 THR C C 1
ATOM 1439 O O . THR C 3 62 ? -2.836 -8.617 14.700 1.00 54.96 208 THR C O 1
ATOM 1443 N N . LEU C 3 63 ? -4.209 -6.851 14.966 1.00 55.00 209 LEU C N 1
ATOM 1444 C CA . LEU C 3 63 ? -3.157 -5.938 15.413 1.00 55.01 209 LEU C CA 1
ATOM 1445 C C . LEU C 3 63 ? -2.765 -6.227 16.863 1.00 55.03 209 LEU C C 1
ATOM 1446 O O . LEU C 3 63 ? -3.416 -5.759 17.800 1.00 54.99 209 LEU C O 1
ATOM 1451 N N . ALA C 3 64 ? -1.695 -7.000 17.037 1.00 55.06 210 ALA C N 1
ATOM 1452 C CA . ALA C 3 64 ? -1.213 -7.373 18.367 1.00 55.08 210 ALA C CA 1
ATOM 1453 C C . ALA C 3 64 ? -0.377 -6.266 19.001 1.00 55.09 210 ALA C C 1
ATOM 1454 O O . ALA C 3 64 ? -0.480 -6.021 20.204 1.00 55.09 210 ALA C O 1
ATOM 1456 N N . GLY C 3 65 ? 0.450 -5.603 18.193 1.00 55.11 211 GLY C N 1
ATOM 1457 C CA . GLY C 3 65 ? 1.354 -4.570 18.695 1.00 55.11 211 GLY C CA 1
ATOM 1458 C C . GLY C 3 65 ? 1.550 -3.388 17.763 1.00 55.10 211 GLY C C 1
ATOM 1459 O O . GLY C 3 65 ? 1.254 -3.461 16.568 1.00 55.07 211 GLY C O 1
ATOM 1460 N N . ILE C 3 66 ? 2.049 -2.293 18.332 1.00 55.13 212 ILE C N 1
ATOM 1461 C CA . ILE C 3 66 ? 2.393 -1.088 17.585 1.00 55.14 212 ILE C CA 1
ATOM 1462 C C . ILE C 3 66 ? 3.842 -0.732 17.902 1.00 55.15 212 ILE C C 1
ATOM 1463 O O . ILE C 3 66 ? 4.210 -0.628 19.072 1.00 55.13 212 ILE C O 1
ATOM 1468 N N . VAL C 3 67 ? 4.658 -0.547 16.865 1.00 55.18 213 VAL C N 1
ATOM 1469 C CA . VAL C 3 67 ? 6.093 -0.299 17.042 1.00 55.19 213 VAL C CA 1
ATOM 1470 C C . VAL C 3 67 ? 6.332 0.907 17.950 1.00 55.22 213 VAL C C 1
ATOM 1471 O O . VAL C 3 67 ? 5.889 2.015 17.646 1.00 55.23 213 VAL C O 1
ATOM 1475 N N . SER C 3 68 ? 7.030 0.675 19.061 1.00 55.25 214 SER C N 1
ATOM 1476 C CA . SER C 3 68 ? 7.284 1.711 20.062 1.00 55.26 214 SER C CA 1
ATOM 1477 C C . SER C 3 68 ? 8.767 2.078 20.100 1.00 55.28 214 SER C C 1
ATOM 1478 O O . SER C 3 68 ? 9.129 3.233 19.871 1.00 55.35 214 SER C O 1
ATOM 1481 N N . TRP C 3 69 ? 9.616 1.093 20.384 1.00 55.31 215 TRP C N 1
ATOM 1482 C CA . TRP C 3 69 ? 11.070 1.289 20.407 1.00 55.32 215 TRP C CA 1
ATOM 1483 C C . TRP C 3 69 ? 11.810 -0.050 20.390 1.00 55.33 215 TRP C C 1
ATOM 1484 O O . TRP C 3 69 ? 11.191 -1.109 20.487 1.00 55.34 215 TRP C O 1
ATOM 1495 N N . GLY C 3 70 ? 13.133 0.006 20.249 1.00 55.37 216 GLY C N 1
ATOM 1496 C CA . GLY C 3 70 ? 13.965 -1.198 20.202 1.00 55.39 216 GLY C CA 1
ATOM 1497 C C . GLY C 3 70 ? 14.323 -1.642 18.793 1.00 55.42 216 GLY C C 1
ATOM 1498 O O . GLY C 3 70 ? 15.329 -2.326 18.595 1.00 55.41 216 GLY C O 1
ATOM 1499 N N . SER C 3 71 ? 13.503 -1.254 17.816 1.00 55.44 217 SER C N 1
ATOM 1500 C CA . SER C 3 71 ? 13.733 -1.594 16.411 1.00 55.46 217 SER C CA 1
ATOM 1501 C C . SER C 3 71 ? 14.314 -0.401 15.646 1.00 55.48 217 SER C C 1
ATOM 1502 O O . SER C 3 71 ? 13.919 -0.128 14.509 1.00 55.50 217 SER C O 1
ATOM 1505 N N . GLY C 3 72 ? 15.260 0.300 16.270 1.00 55.50 218 GLY C N 1
ATOM 1506 C CA . GLY C 3 72 ? 15.869 1.487 15.676 1.00 55.49 218 GLY C CA 1
ATOM 1507 C C . GLY C 3 72 ? 16.810 1.150 14.536 1.00 55.51 218 GLY C C 1
ATOM 1508 O O . GLY C 3 72 ? 16.714 1.730 13.452 1.00 55.51 218 GLY C O 1
ATOM 1509 N N . VAL C 3 73 ? 17.719 0.211 14.787 1.00 55.50 219 VAL C N 1
ATOM 1510 C CA . VAL C 3 73 ? 18.680 -0.243 13.780 1.00 55.47 219 VAL C CA 1
ATOM 1511 C C . VAL C 3 73 ? 18.573 -1.752 13.576 1.00 55.45 219 VAL C C 1
ATOM 1512 O O . VAL C 3 73 ? 18.297 -2.498 14.517 1.00 55.44 219 VAL C O 1
ATOM 1516 N N . CYS C 3 74 ? 18.794 -2.192 12.339 1.00 55.43 220 CYS C N 1
ATOM 1517 C CA . CYS C 3 74 ? 18.719 -3.611 11.990 1.00 55.43 220 CYS C CA 1
ATOM 1518 C C . CYS C 3 74 ? 19.924 -4.399 12.513 1.00 55.40 220 CYS C C 1
ATOM 1519 O O . CYS C 3 74 ? 19.856 -5.622 12.649 1.00 55.40 220 CYS C O 1
ATOM 1522 N N . SER C 3 75 ? 21.018 -3.696 12.799 1.00 55.37 221 SER C N 1
ATOM 1523 C CA . SER C 3 75 ? 22.252 -4.320 13.278 1.00 55.36 221 SER C CA 1
ATOM 1524 C C . SER C 3 75 ? 22.131 -4.884 14.696 1.00 55.34 221 SER C C 1
ATOM 1525 O O . SER C 3 75 ? 22.686 -5.945 14.990 1.00 55.35 221 SER C O 1
ATOM 1528 N N . THR C 3 76 ? 21.418 -4.173 15.569 1.00 55.33 222 THR C N 1
ATOM 1529 C CA . THR C 3 76 ? 21.238 -4.603 16.959 1.00 55.32 222 THR C CA 1
ATOM 1530 C C . THR C 3 76 ? 20.307 -5.814 17.036 1.00 55.30 222 THR C C 1
ATOM 1531 O O . THR C 3 76 ? 19.262 -5.844 16.383 1.00 55.30 222 THR C O 1
ATOM 1535 N N . SER C 3 77 ? 20.691 -6.799 17.847 1.00 55.28 223 SER C N 1
ATOM 1536 C CA . SER C 3 77 ? 20.009 -8.095 17.892 1.00 55.26 223 SER C CA 1
ATOM 1537 C C . SER C 3 77 ? 19.092 -8.281 19.112 1.00 55.25 223 SER C C 1
ATOM 1538 O O . SER C 3 77 ? 18.629 -9.393 19.375 1.00 55.25 223 SER C O 1
ATOM 1541 N N . THR C 3 78 ? 18.821 -7.201 19.843 1.00 55.22 224 THR C N 1
ATOM 1542 C CA . THR C 3 78 ? 17.915 -7.254 20.993 1.00 55.20 224 THR C CA 1
ATOM 1543 C C . THR C 3 78 ? 16.456 -7.265 20.523 1.00 55.18 224 THR C C 1
ATOM 1544 O O . THR C 3 78 ? 16.173 -6.871 19.389 1.00 55.17 224 THR C O 1
ATOM 1548 N N . PRO C 3 79 ? 15.523 -7.720 21.386 1.00 55.16 225 PRO C N 1
ATOM 1549 C CA . PRO C 3 79 ? 14.110 -7.749 20.990 1.00 55.15 225 PRO C CA 1
ATOM 1550 C C . PRO C 3 79 ? 13.520 -6.359 20.739 1.00 55.13 225 PRO C C 1
ATOM 1551 O O . PRO C 3 79 ? 13.924 -5.390 21.384 1.00 55.12 225 PRO C O 1
ATOM 1555 N N . GLY C 3 80 ? 12.577 -6.276 19.804 1.00 55.11 226 GLY C N 1
ATOM 1556 C CA . GLY C 3 80 ? 11.871 -5.030 19.517 1.00 55.10 226 GLY C CA 1
ATOM 1557 C C . GLY C 3 80 ? 10.665 -4.879 20.424 1.00 55.08 226 GLY C C 1
ATOM 1558 O O . GLY C 3 80 ? 9.879 -5.816 20.572 1.00 55.09 226 GLY C O 1
ATOM 1559 N N . VAL C 3 81 ? 10.518 -3.704 21.033 1.00 55.06 227 VAL C N 1
ATOM 1560 C CA . VAL C 3 81 ? 9.414 -3.440 21.956 1.00 55.05 227 VAL C CA 1
ATOM 1561 C C . VAL C 3 81 ? 8.233 -2.805 21.221 1.00 55.03 227 VAL C C 1
ATOM 1562 O O . VAL C 3 81 ? 8.390 -1.797 20.531 1.00 55.02 227 VAL C O 1
ATOM 1566 N N . TYR C 3 82 ? 7.055 -3.407 21.378 1.00 55.02 228 TYR C N 1
ATOM 1567 C CA . TYR C 3 82 ? 5.826 -2.908 20.767 1.00 55.01 228 TYR C CA 1
ATOM 1568 C C . TYR C 3 82 ? 4.809 -2.570 21.849 1.00 55.02 228 TYR C C 1
ATOM 1569 O O . TYR C 3 82 ? 4.848 -3.132 22.945 1.00 55.05 228 TYR C O 1
ATOM 1578 N N . SER C 3 83 ? 3.898 -1.654 21.532 1.00 55.02 229 SER C N 1
ATOM 1579 C CA . SER C 3 83 ? 2.823 -1.281 22.447 1.00 55.03 229 SER C CA 1
ATOM 1580 C C . SER C 3 83 ? 1.768 -2.385 22.470 1.00 55.05 229 SER C C 1
ATOM 1581 O O . SER C 3 83 ? 1.135 -2.659 21.450 1.00 55.06 229 SER C O 1
ATOM 1584 N N . ARG C 3 84 ? 1.587 -3.017 23.628 1.00 55.06 230 ARG C N 1
ATOM 1585 C CA . ARG C 3 84 ? 0.603 -4.090 23.778 1.00 55.07 230 ARG C CA 1
ATOM 1586 C C . ARG C 3 84 ? -0.804 -3.536 23.552 1.00 55.09 230 ARG C C 1
ATOM 1587 O O . ARG C 3 84 ? -1.355 -2.847 24.412 1.00 55.08 230 ARG C O 1
ATOM 1595 N N . VAL C 3 85 ? -1.369 -3.838 22.385 1.00 55.12 231 VAL C N 1
ATOM 1596 C CA . VAL C 3 85 ? -2.658 -3.279 21.971 1.00 55.13 231 VAL C CA 1
ATOM 1597 C C . VAL C 3 85 ? -3.807 -3.766 22.852 1.00 55.14 231 VAL C C 1
ATOM 1598 O O . VAL C 3 85 ? -4.659 -2.971 23.250 1.00 55.18 231 VAL C O 1
ATOM 1602 N N . THR C 3 86 ? -3.816 -5.061 23.164 1.00 55.15 232 THR C N 1
ATOM 1603 C CA . THR C 3 86 ? -4.852 -5.656 24.019 1.00 55.15 232 THR C CA 1
ATOM 1604 C C . THR C 3 86 ? -4.996 -4.927 25.357 1.00 55.16 232 THR C C 1
ATOM 1605 O O . THR C 3 86 ? -6.109 -4.725 25.842 1.00 55.19 232 THR C O 1
ATOM 1609 N N . ALA C 3 87 ? -3.867 -4.533 25.942 1.00 55.15 233 ALA C N 1
ATOM 1610 C CA . ALA C 3 87 ? -3.862 -3.772 27.193 1.00 55.15 233 ALA C CA 1
ATOM 1611 C C . ALA C 3 87 ? -4.385 -2.345 27.001 1.00 55.15 233 ALA C C 1
ATOM 1612 O O . ALA C 3 87 ? -4.930 -1.752 27.932 1.00 55.15 233 ALA C O 1
ATOM 1614 N N . LEU C 3 88 ? -4.209 -1.805 25.795 1.00 55.16 234 LEU C N 1
ATOM 1615 C CA . LEU C 3 88 ? -4.656 -0.449 25.461 1.00 55.17 234 LEU C CA 1
ATOM 1616 C C . LEU C 3 88 ? -6.042 -0.406 24.802 1.00 55.17 234 LEU C C 1
ATOM 1617 O O . LEU C 3 88 ? -6.531 0.674 24.469 1.00 55.17 234 LEU C O 1
ATOM 1622 N N . MET C 3 89 ? -6.672 -1.567 24.618 1.00 55.20 235 MET C N 1
ATOM 1623 C CA . MET C 3 89 ? -7.998 -1.636 23.985 1.00 55.21 235 MET C CA 1
ATOM 1624 C C . MET C 3 89 ? -9.109 -0.923 24.769 1.00 55.20 235 MET C C 1
ATOM 1625 O O . MET C 3 89 ? -9.981 -0.303 24.157 1.00 55.22 235 MET C O 1
ATOM 1630 N N . PRO C 3 90 ? -9.101 -1.021 26.114 1.00 55.18 236 PRO C N 1
ATOM 1631 C CA . PRO C 3 90 ? -10.079 -0.261 26.901 1.00 55.19 236 PRO C CA 1
ATOM 1632 C C . PRO C 3 90 ? -10.087 1.235 26.574 1.00 55.19 236 PRO C C 1
ATOM 1633 O O . PRO C 3 90 ? -11.157 1.828 26.441 1.00 55.18 236 PRO C O 1
ATOM 1637 N N . TRP C 3 91 ? -8.901 1.828 26.442 1.00 55.17 237 TRP C N 1
ATOM 1638 C CA . TRP C 3 91 ? -8.774 3.230 26.039 1.00 55.17 237 TRP C CA 1
ATOM 1639 C C . TRP C 3 91 ? -9.221 3.440 24.588 1.00 55.18 237 TRP C C 1
ATOM 1640 O O . TRP C 3 91 ? -9.843 4.455 24.268 1.00 55.19 237 TRP C O 1
ATOM 1651 N N . VAL C 3 92 ? -8.896 2.483 23.720 1.00 55.18 238 VAL C N 1
ATOM 1652 C CA . VAL C 3 92 ? -9.263 2.557 22.302 1.00 55.18 238 VAL C CA 1
ATOM 1653 C C . VAL C 3 92 ? -10.781 2.513 22.111 1.00 55.20 238 VAL C C 1
ATOM 1654 O O . VAL C 3 92 ? -11.336 3.305 21.350 1.00 55.18 238 VAL C O 1
ATOM 1658 N N . GLN C 3 93 ? -11.442 1.591 22.807 1.00 55.23 239 GLN C N 1
ATOM 1659 C CA . GLN C 3 93 ? -12.898 1.436 22.712 1.00 55.26 239 GLN C CA 1
ATOM 1660 C C . GLN C 3 93 ? -13.670 2.664 23.206 1.00 55.28 239 GLN C C 1
ATOM 1661 O O . GLN C 3 93 ? -14.774 2.935 22.730 1.00 55.26 239 GLN C O 1
ATOM 1667 N N . GLN C 3 94 ? -13.091 3.397 24.156 1.00 55.32 240 GLN C N 1
ATOM 1668 C CA . GLN C 3 94 ? -13.738 4.584 24.724 1.00 55.35 240 GLN C CA 1
ATOM 1669 C C . GLN C 3 94 ? -13.922 5.719 23.711 1.00 55.38 240 GLN C C 1
ATOM 1670 O O . GLN C 3 94 ? -14.917 6.444 23.774 1.00 55.39 240 GLN C O 1
ATOM 1676 N N . ILE C 3 95 ? -12.976 5.871 22.784 1.00 55.41 241 ILE C N 1
ATOM 1677 C CA . ILE C 3 95 ? -13.059 6.930 21.768 1.00 55.44 241 ILE C CA 1
ATOM 1678 C C . ILE C 3 95 ? -13.755 6.477 20.478 1.00 55.45 241 ILE C C 1
ATOM 1679 O O . ILE C 3 95 ? -14.343 7.299 19.772 1.00 55.46 241 ILE C O 1
ATOM 1684 N N . LEU C 3 96 ? -13.688 5.181 20.174 1.00 55.46 242 LEU C N 1
ATOM 1685 C CA . LEU C 3 96 ? -14.322 4.635 18.969 1.00 55.48 242 LEU C CA 1
ATOM 1686 C C . LEU C 3 96 ? -15.849 4.547 19.076 1.00 55.49 242 LEU C C 1
ATOM 1687 O O . LEU C 3 96 ? -16.534 4.424 18.058 1.00 55.53 242 LEU C O 1
ATOM 1692 N N . GLU C 3 97 ? -16.373 4.604 20.302 1.00 55.51 243 GLU C N 1
ATOM 1693 C CA . GLU C 3 97 ? -17.819 4.660 20.537 1.00 55.51 243 GLU C CA 1
ATOM 1694 C C . GLU C 3 97 ? -18.234 6.069 20.946 1.00 55.52 243 GLU C C 1
ATOM 1695 O O . GLU C 3 97 ? -19.172 6.638 20.387 1.00 55.53 243 GLU C O 1
#

Organism: Rattus norvegicus (NCBI:txid10116)

Foldseek 3Di:
DDPPDDPDDDDD/DDADDQLRQQQKKFKAALVGDGAFIWGAADQFKIKGWLLSVDDQRIWIKTSDRDPVPPIDTWGFDDKAHDPVADPVVRPPTMIMTGTPGTHDDDSNHDHDHDDDPPDDDDPPDDDDDDDDPRHND/DDPDQDAADKAWDDPVLQCVLPNPVDDPQKTWIGQADQHLLRADQQGFDWDQDPNDTDGQWGFHADSPDNPDRHITITGGVVVCVVVVVVVVD

GO terms:
  GO:0043434 response to peptide hormone (P, IEP)
  GO:0009636 response to toxic substance (P, IEP)
  GO:0004252 serine-type endopeptidase activity (F, IDA)
  GO:0030163 protein catabolic process (P, IDA)
  GO:0032094 response to food (P, IEP)
  GO:0034097 response to cytokine (P, IDA)
  GO:0007584 response to nutrient (P, IEP)
  GO:0043065 positive regulation of apoptotic process (P, IMP)
  GO:0005515 protein binding (F, IPI)

B-factor: mean 55.17, std 2.61, range [32.66, 76.33]

Sequence (230 aa):
QACGVPTIQPVLGEDAIPGSWPWQVSLQDKTGFHFCGGSLISEDWVVTAAHCGVKTSDVVVAGEFDQGENIQVLKIAQVFKNPKFNMFTVRNDITLLKLATPAQFSETVSAVCLPNVDDDFPPGTVCATTGWGKTKYTPEKLQQAALPIVSEADCKKSWGSKITDVMTCAGASGVDSCMGDSGGPLVCQKDGVWTLAGIVSWGSGVCSTSTPGVYSRVTALMPWVQQILE

Nearest PDB structures (foldseek):
  2jet-assembly1_C  TM=1.011E+00  e=4.433E-19  Rattus norvegicus
  1kdq-assembly1_B  TM=9.254E-01  e=2.965E-14  Rattus norvegicus
  1cho-assembly1_G  TM=9.173E-01  e=2.461E-12  Bos taurus
  5gch-assembly1_G  TM=9.145E-01  e=1.120E-11  Bos taurus
  2y6t-assembly2_D  TM=9.165E-01  e=9.902E-10  Bos taurus

InterPro domains:
  IPR001254 Serine proteases, trypsin domain [PF00089] (34-256)
  IPR001254 Serine proteases, trypsin domain [PS50240] (34-261)
  IPR001254 Serine proteases, trypsin domain [SM00020] (33-256)
  IPR001254 Serine proteases, trypsin domain [cd00190] (34-259)
  IPR001314 Peptidase S1A, chymotrypsin family [PR00722] (61-76)
  IPR001314 Peptidase S1A, chymotrypsin family [PR0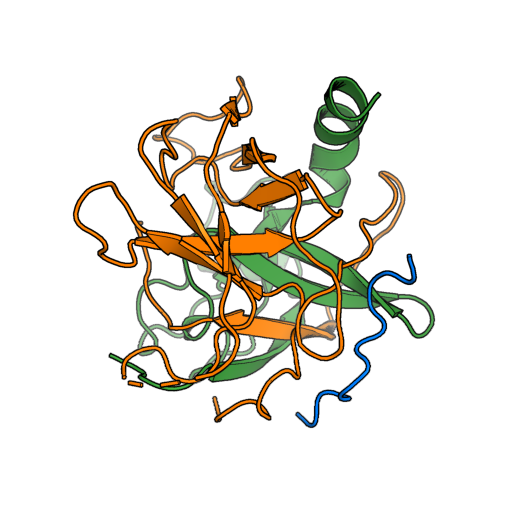0722] (116-130)
  IPR001314 Peptidase S1A, chymotrypsin family [PR00722] (206-218)
  IPR009003 Peptidase S1, PA clan [SSF50494] (8-261)
  IPR018114 Serine proteases, trypsin family, histidine active site [PS00134] (71-76)
  IPR033116 Serine proteases, trypsin family, serine active site [PS00135] (207-218)

Solvent-accessible surface area: 10024 Å² total; per-residue (Å²): 208,66,46,2,85,13,94,53,141,27,96,96,63,76,78,3,67,74,12,0,5,2,0,3,0,0,0,42,36,149,92,39,154,28,21,0,0,0,1,0,21,40,88,30,27,0,2,0,0,1,15,1,41,15,105,82,55,1,31,0,3,0,8,31,24,46,50,95,117,96,66,33,92,11,136,4,44,83,49,65,108,2,111,127,19,88,124,194,39,30,94,23,3,0,2,0,0,51,5,56,77,73,6,139,65,55,121,25,0,15,7,2,16,45,4,93,68,127,36,96,19,60,76,52,60,103,1,0,0,0,0,7,28,92,37,101,70,176,40,102,79,3,22,1,8,50,1,33,6,33,31,93,68,70,0,114,162,44,84,20,107,139,12,30,107,26,8,4,4,0,11,70,41,61,66,12,8,11,21,0,0,1,1,0,0,0,0,6,97,74,134,68,33,19,6,0,2,0,1,2,3,39,20,3,36,85,55,104,64,85,46,15,0,0,0,3,60,0,10,42,5,11,57,26,2,87,140,42,53,179

Radius of gyration: 15.69 Å; Cα contacts (8 Å, |Δi|>4): 655; chains: 3; bounding box: 40×37×42 Å

Secondary structure (DSSP, 8-state):
--SS--SS----/-EEPPTTSSTTEEEEE-TT--EEEEEEESSSSEEEE-STT---TT-EEEES-SB-----EEEEEEEEEE-TT--TTT--S--EEEEESSPP--SSS----B---TT----TT-EEEEEE------/---BPEEEEEEEE-HHHHHHHS-TT--TTEEEE--SSSSGGGSPTT-EEEEESSSSEEEEEEEEES-S-SS--SPEEEEEHHHHHHHHHHHH-